Protein AF-A0A1D2VKC8-F1 (afdb_monomer)

Structure (mmCIF, N/CA/C/O backbone):
data_AF-A0A1D2VKC8-F1
#
_entry.id   AF-A0A1D2VKC8-F1
#
loop_
_atom_site.group_PDB
_atom_site.id
_atom_site.type_symbol
_atom_site.label_atom_id
_atom_site.label_alt_id
_atom_site.label_comp_id
_atom_site.label_asym_id
_atom_site.label_entity_id
_atom_site.label_seq_id
_atom_site.pdbx_PDB_ins_code
_atom_site.Cartn_x
_atom_site.Cartn_y
_atom_site.Cartn_z
_atom_site.occupancy
_atom_site.B_iso_or_equiv
_atom_site.auth_seq_id
_atom_site.auth_comp_id
_atom_site.auth_asym_id
_atom_site.auth_atom_id
_atom_site.pdbx_PDB_model_num
ATOM 1 N N . MET A 1 1 ? 23.597 13.312 -7.151 1.00 36.66 1 MET A N 1
ATOM 2 C CA . MET A 1 1 ? 23.502 13.518 -8.609 1.00 36.66 1 MET A CA 1
ATOM 3 C C . MET A 1 1 ? 22.074 13.974 -8.862 1.00 36.66 1 MET A C 1
ATOM 5 O O . MET A 1 1 ? 21.169 13.237 -8.509 1.00 36.66 1 MET A O 1
ATOM 9 N N . LEU A 1 2 ? 21.863 15.233 -9.254 1.00 31.77 2 LEU A N 1
ATOM 10 C CA . LEU A 1 2 ? 20.520 15.798 -9.439 1.00 31.77 2 LEU A CA 1
ATOM 11 C C . LEU A 1 2 ? 20.026 15.390 -10.829 1.00 31.77 2 LEU A C 1
ATOM 13 O O . LEU A 1 2 ? 20.667 15.735 -11.821 1.00 31.77 2 LEU A O 1
ATOM 17 N N . ILE A 1 3 ? 18.936 14.629 -10.892 1.00 44.38 3 ILE A N 1
ATOM 18 C CA . ILE A 1 3 ? 18.265 14.308 -12.153 1.00 44.38 3 ILE A CA 1
ATOM 19 C C . ILE A 1 3 ? 17.675 15.625 -12.681 1.00 44.38 3 ILE A C 1
ATOM 21 O O . ILE A 1 3 ? 17.039 16.345 -11.907 1.00 44.38 3 ILE A O 1
ATOM 25 N N . PRO A 1 4 ? 17.900 16.003 -13.952 1.00 38.12 4 PRO A N 1
ATOM 26 C CA . PRO A 1 4 ? 17.246 17.174 -14.514 1.00 38.12 4 PRO A CA 1
ATOM 27 C C . PRO A 1 4 ? 15.728 16.972 -14.458 1.00 38.12 4 PRO A C 1
ATOM 29 O O . PRO A 1 4 ? 15.226 15.962 -14.948 1.00 38.12 4 PRO A O 1
ATOM 32 N N . SER A 1 5 ? 15.011 17.926 -13.859 1.00 41.59 5 SER A N 1
ATOM 33 C CA . SER A 1 5 ? 13.548 17.942 -13.774 1.00 41.59 5 SER A CA 1
ATOM 34 C C . SER A 1 5 ? 12.942 17.973 -15.177 1.00 41.59 5 SER A C 1
ATOM 36 O O . SER A 1 5 ? 12.712 19.040 -15.746 1.00 41.59 5 SER A O 1
ATOM 38 N N . ARG A 1 6 ? 12.729 16.801 -15.773 1.00 48.91 6 ARG A N 1
ATOM 39 C CA . ARG A 1 6 ? 11.992 16.661 -17.023 1.00 48.91 6 ARG A CA 1
ATOM 40 C C . ARG A 1 6 ? 10.530 16.494 -16.642 1.00 48.91 6 ARG A C 1
ATOM 42 O O . ARG A 1 6 ? 10.155 15.495 -16.035 1.00 48.91 6 ARG A O 1
ATOM 49 N N . GLU A 1 7 ? 9.716 17.504 -16.932 1.00 45.97 7 GLU A N 1
ATOM 50 C CA . GLU A 1 7 ? 8.275 17.398 -16.730 1.00 45.97 7 GLU A CA 1
ATOM 51 C C . GLU A 1 7 ? 7.744 16.282 -17.640 1.00 45.97 7 GLU A C 1
ATOM 53 O O . GLU A 1 7 ? 7.730 16.423 -18.864 1.00 45.97 7 GLU A O 1
ATOM 58 N N . LEU A 1 8 ? 7.340 15.152 -17.047 1.00 52.66 8 LEU A N 1
ATOM 59 C CA . LEU A 1 8 ? 6.566 14.129 -17.746 1.00 52.66 8 LEU A CA 1
ATOM 60 C C . LEU A 1 8 ? 5.203 14.736 -18.094 1.00 52.66 8 LEU A C 1
ATOM 62 O O . LEU A 1 8 ? 4.260 14.699 -17.301 1.00 52.66 8 LEU A O 1
ATOM 66 N N . HIS A 1 9 ? 5.104 15.338 -19.276 1.00 47.00 9 HIS A N 1
ATOM 67 C CA . HIS A 1 9 ? 3.819 15.729 -19.831 1.00 47.00 9 HIS A CA 1
ATOM 68 C C . HIS A 1 9 ? 3.071 14.465 -20.268 1.00 47.00 9 HIS A C 1
ATOM 70 O O . HIS A 1 9 ? 3.617 13.690 -21.057 1.00 47.00 9 HIS A O 1
ATOM 76 N N . PRO A 1 10 ? 1.828 14.236 -19.804 1.00 46.69 10 PRO A N 1
ATOM 77 C CA . PRO A 1 10 ? 1.001 13.187 -20.375 1.00 46.69 10 PRO A CA 1
ATOM 78 C C . PRO A 1 10 ? 0.738 13.535 -21.846 1.00 46.69 10 PRO A C 1
ATOM 80 O O . PRO A 1 10 ? 0.015 14.482 -22.153 1.00 46.69 10 PRO A O 1
ATOM 83 N N . SER A 1 11 ? 1.380 12.794 -22.749 1.00 50.62 11 SER A N 1
ATOM 84 C CA . SER A 1 11 ? 1.064 12.778 -24.177 1.00 50.62 11 SER A CA 1
ATOM 85 C C . SER A 1 11 ? -0.429 12.473 -24.363 1.00 50.62 11 SER A C 1
ATOM 87 O O . SER A 1 11 ? -0.994 11.644 -23.649 1.00 50.62 11 SER A O 1
ATOM 89 N N . SER A 1 12 ? -1.079 13.143 -25.319 1.00 51.88 12 SER A N 1
ATOM 90 C CA . SER A 1 12 ? -2.505 12.966 -25.634 1.00 51.88 12 SER A CA 1
ATOM 91 C C . SER A 1 12 ? -2.854 11.575 -26.178 1.00 51.88 12 SER A C 1
ATOM 93 O O . SER A 1 12 ? -4.027 11.210 -26.173 1.00 51.88 12 SER A O 1
ATOM 95 N N . ASP A 1 13 ? -1.848 10.794 -26.576 1.00 58.72 13 ASP A N 1
ATOM 96 C CA . ASP A 1 13 ? -1.986 9.403 -27.007 1.00 58.72 13 ASP A CA 1
ATOM 97 C C . ASP A 1 13 ? -1.489 8.471 -25.892 1.00 58.72 13 ASP A C 1
ATOM 99 O O . ASP A 1 13 ? -0.348 8.006 -25.891 1.00 58.72 13 ASP A O 1
ATOM 103 N N . ASN A 1 14 ? -2.342 8.219 -24.895 1.00 62.53 14 ASN A N 1
ATOM 104 C CA . ASN A 1 14 ? -2.045 7.252 -23.836 1.00 62.53 14 ASN A CA 1
ATOM 105 C C . ASN A 1 14 ? -2.203 5.831 -24.384 1.00 62.53 14 ASN A C 1
ATOM 107 O O . ASN A 1 14 ? -3.310 5.293 -24.442 1.00 62.53 14 ASN A O 1
ATOM 111 N N . ILE A 1 15 ? -1.092 5.212 -24.774 1.00 71.12 15 ILE A N 1
ATOM 112 C CA . ILE A 1 15 ? -1.071 3.796 -25.134 1.00 71.12 15 ILE A CA 1
ATOM 113 C C . ILE A 1 15 ? -0.928 2.976 -23.843 1.00 71.12 15 ILE A C 1
ATOM 115 O O . ILE A 1 15 ? 0.135 2.945 -23.225 1.00 71.12 15 ILE A O 1
ATOM 119 N N . GLU A 1 16 ? -2.016 2.332 -23.412 1.00 80.75 16 GLU A N 1
ATOM 120 C CA . GLU A 1 16 ? -2.037 1.453 -22.236 1.00 80.75 16 GLU A CA 1
ATOM 121 C C . GLU A 1 16 ? -1.758 -0.001 -22.642 1.00 80.75 16 GLU A C 1
ATOM 123 O O . GLU A 1 16 ? -2.444 -0.570 -23.493 1.00 80.75 16 GLU A O 1
ATOM 128 N N . PHE A 1 17 ? -0.790 -0.633 -21.975 1.00 83.62 17 PHE A N 1
ATOM 129 C CA . PHE A 1 17 ? -0.499 -2.057 -22.128 1.00 83.62 17 PHE A CA 1
ATOM 130 C C . PHE A 1 17 ? -0.769 -2.800 -20.822 1.00 83.62 17 PHE A C 1
ATOM 132 O O . PHE A 1 17 ? -0.344 -2.371 -19.750 1.00 83.62 17 PHE A O 1
ATOM 139 N N . ARG A 1 18 ? -1.427 -3.959 -20.911 1.00 86.69 18 ARG A N 1
ATOM 140 C CA . ARG A 1 18 ? -1.639 -4.859 -19.771 1.00 86.69 18 ARG A CA 1
ATOM 141 C C . ARG A 1 18 ? -0.873 -6.150 -19.981 1.00 86.69 18 ARG A C 1
ATOM 143 O O . ARG A 1 18 ? -1.046 -6.822 -20.994 1.00 86.69 18 ARG A O 1
ATOM 150 N N . VAL A 1 19 ? -0.039 -6.492 -19.006 1.00 88.94 19 VAL A N 1
ATOM 151 C CA . VAL A 1 19 ? 0.816 -7.678 -19.048 1.00 88.94 19 VAL A CA 1
ATOM 152 C C . VAL A 1 19 ? 0.437 -8.591 -17.882 1.00 88.94 19 VAL A C 1
ATOM 154 O O . VAL A 1 19 ? 0.519 -8.154 -16.734 1.00 88.94 19 VAL A O 1
ATOM 157 N N . PRO A 1 20 ? 0.007 -9.840 -18.138 1.00 89.12 20 PRO A N 1
ATOM 158 C CA . PRO A 1 20 ? -0.240 -10.795 -17.069 1.00 89.12 20 PRO A CA 1
ATOM 159 C C . PRO A 1 20 ? 1.080 -11.290 -16.464 1.00 89.12 20 PRO A C 1
ATOM 161 O O . PRO A 1 20 ? 2.098 -11.399 -17.152 1.00 89.12 20 PRO A O 1
ATOM 164 N N . LEU A 1 21 ? 1.041 -11.638 -15.178 1.00 89.88 21 LEU A N 1
ATOM 165 C CA . LEU A 1 21 ? 2.145 -12.325 -14.512 1.00 89.88 21 LEU A CA 1
ATOM 166 C C . LEU A 1 21 ? 2.257 -13.769 -15.012 1.00 89.88 21 LEU A C 1
ATOM 168 O O . LEU A 1 21 ? 1.257 -14.432 -15.298 1.00 89.88 21 LEU A O 1
ATOM 172 N N . ARG A 1 22 ? 3.488 -14.269 -15.081 1.00 92.31 22 ARG A N 1
ATOM 173 C CA . ARG A 1 22 ? 3.792 -15.684 -15.302 1.00 92.31 22 ARG A CA 1
ATOM 174 C C . ARG A 1 22 ? 3.669 -16.468 -13.994 1.00 92.31 22 ARG A C 1
ATOM 176 O O . ARG A 1 22 ? 3.593 -15.897 -12.908 1.00 92.31 22 ARG A O 1
ATOM 183 N N . HIS A 1 23 ? 3.681 -17.798 -14.094 1.00 92.50 23 HIS A N 1
ATOM 184 C CA . HIS A 1 23 ? 3.580 -18.688 -12.930 1.00 92.50 23 HIS A CA 1
ATOM 185 C C . HIS A 1 23 ? 4.733 -18.538 -11.927 1.00 92.50 23 HIS A C 1
ATOM 187 O O . HIS A 1 23 ? 4.551 -18.830 -10.750 1.00 92.50 23 HIS A O 1
ATOM 193 N N . ASP A 1 24 ? 5.899 -18.075 -12.379 1.00 92.38 24 ASP A N 1
ATOM 194 C CA . ASP A 1 24 ? 7.069 -17.788 -11.542 1.00 92.38 24 ASP A CA 1
ATOM 195 C C . ASP A 1 24 ? 7.023 -16.389 -10.894 1.00 92.38 24 ASP A C 1
ATOM 197 O O . ASP A 1 24 ? 7.966 -15.994 -10.215 1.00 92.38 24 ASP A O 1
ATOM 201 N N . GLY A 1 25 ? 5.940 -15.631 -11.104 1.00 88.44 25 GLY A N 1
ATOM 202 C CA . GLY A 1 25 ? 5.781 -14.262 -10.615 1.00 88.44 25 GLY A CA 1
ATOM 203 C C . GLY A 1 25 ? 6.491 -13.205 -11.463 1.00 88.44 25 GLY A C 1
ATOM 204 O O . GLY A 1 25 ? 6.349 -12.016 -11.184 1.00 88.44 25 GLY A O 1
ATOM 205 N N . SER A 1 26 ? 7.217 -13.599 -12.513 1.00 92.50 26 SER A N 1
ATOM 206 C CA . SER A 1 26 ? 7.850 -12.652 -13.428 1.00 92.50 26 SER A CA 1
ATOM 207 C C . SER A 1 26 ? 6.844 -12.065 -14.421 1.00 92.50 26 SER A C 1
ATOM 209 O O . SER A 1 26 ? 5.801 -12.652 -14.726 1.00 92.50 26 SER A O 1
ATOM 211 N N . PHE A 1 27 ? 7.173 -10.904 -14.979 1.00 89.69 27 PHE A N 1
ATOM 212 C CA . PHE A 1 27 ? 6.472 -10.335 -16.124 1.00 89.69 27 PHE A CA 1
ATOM 213 C C . PHE A 1 27 ? 7.482 -9.880 -17.167 1.00 89.69 27 PHE A C 1
ATOM 215 O O . PHE A 1 27 ? 8.609 -9.500 -16.859 1.00 89.69 27 PHE A O 1
ATOM 222 N N . LYS A 1 28 ? 7.067 -9.935 -18.428 1.00 86.12 28 LYS A N 1
ATOM 223 C CA . LYS A 1 28 ? 7.820 -9.381 -19.546 1.00 86.12 28 LYS A CA 1
ATOM 224 C C . LYS A 1 28 ? 6.829 -8.738 -20.494 1.00 86.12 28 LYS A C 1
ATOM 226 O O . LYS A 1 28 ? 5.777 -9.317 -20.761 1.00 86.12 28 LYS A O 1
ATOM 231 N N . THR A 1 29 ? 7.160 -7.557 -20.995 1.00 78.31 29 THR A N 1
ATOM 232 C CA . THR A 1 29 ? 6.350 -6.891 -22.010 1.00 78.31 29 THR A CA 1
ATOM 233 C C . THR A 1 29 ? 6.259 -7.797 -23.239 1.00 78.31 29 THR A C 1
ATOM 235 O O . THR A 1 29 ? 7.249 -8.389 -23.670 1.00 78.31 29 THR A O 1
ATOM 238 N N . LEU A 1 30 ? 5.042 -7.982 -23.756 1.00 59.88 30 LEU A N 1
ATOM 239 C CA . LEU A 1 30 ? 4.787 -8.833 -24.927 1.00 59.88 30 LEU A CA 1
ATOM 240 C C . LEU A 1 30 ? 5.129 -8.127 -26.248 1.00 59.88 30 LEU A C 1
ATOM 242 O O . LEU A 1 30 ? 5.110 -8.760 -27.297 1.00 59.88 30 LEU A O 1
ATOM 246 N N . GLN A 1 31 ? 5.415 -6.826 -26.187 1.00 67.88 31 GLN A N 1
ATOM 247 C CA . GLN A 1 31 ? 5.756 -5.974 -27.318 1.00 67.88 31 GLN A CA 1
ATOM 248 C C . GLN A 1 31 ? 7.086 -5.276 -27.043 1.00 67.88 31 GLN A C 1
ATOM 250 O O . GLN A 1 31 ? 7.400 -4.959 -25.887 1.00 67.88 31 GLN A O 1
ATOM 255 N N . ASP A 1 32 ? 7.839 -5.041 -28.115 1.00 74.19 32 ASP A N 1
ATOM 256 C CA . ASP A 1 32 ? 9.022 -4.194 -28.093 1.00 74.19 32 ASP A CA 1
ATOM 257 C C . ASP A 1 32 ? 8.557 -2.756 -27.849 1.00 74.19 32 ASP A C 1
ATOM 259 O O . ASP A 1 32 ? 7.945 -2.121 -28.710 1.00 74.19 32 ASP A O 1
ATOM 263 N N . LEU A 1 33 ? 8.768 -2.276 -26.623 1.00 80.25 33 LEU A N 1
ATOM 264 C CA . LEU A 1 33 ? 8.493 -0.890 -26.267 1.00 80.25 33 LEU A CA 1
ATOM 265 C C . LEU A 1 33 ? 9.480 0.008 -27.016 1.00 80.25 33 LEU A C 1
ATOM 267 O O . LEU A 1 33 ? 10.680 -0.271 -27.052 1.00 80.25 33 LEU A O 1
ATOM 271 N N . SER A 1 34 ? 8.972 1.085 -27.611 1.00 84.69 34 SER A N 1
ATOM 272 C CA . SER A 1 34 ? 9.811 2.116 -28.215 1.00 84.69 34 SER A CA 1
ATOM 273 C C . SER A 1 34 ? 10.637 2.856 -27.155 1.00 84.69 34 SER A C 1
ATOM 275 O O . SER A 1 34 ? 10.385 2.763 -25.957 1.00 84.69 34 SER A O 1
ATOM 277 N N . ILE A 1 35 ? 11.627 3.626 -27.597 1.00 87.44 35 ILE A N 1
ATOM 278 C CA . ILE A 1 35 ? 12.355 4.566 -26.735 1.00 87.44 35 ILE A CA 1
ATOM 279 C C . ILE A 1 35 ? 11.360 5.588 -26.172 1.00 87.44 35 ILE A C 1
ATOM 281 O O . ILE A 1 35 ? 10.538 6.126 -26.920 1.00 87.44 35 ILE A O 1
ATOM 285 N N . GLY A 1 36 ? 11.431 5.851 -24.869 1.00 88.31 36 GLY A N 1
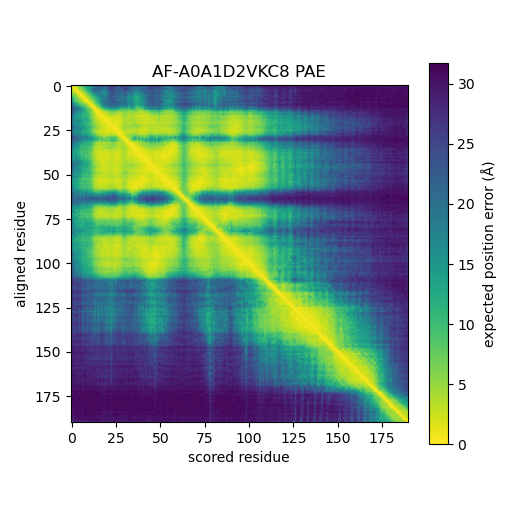ATOM 286 C CA . GLY A 1 36 ? 10.531 6.781 -24.200 1.00 88.31 36 GLY A CA 1
ATOM 287 C C . GLY A 1 36 ? 10.338 6.517 -22.712 1.00 88.31 36 GLY A C 1
ATOM 288 O O . GLY A 1 36 ? 10.991 5.664 -22.101 1.00 88.31 36 GLY A O 1
ATOM 289 N N . ASP A 1 37 ? 9.398 7.275 -22.155 1.00 88.31 37 ASP A N 1
ATOM 290 C CA . ASP A 1 37 ? 9.099 7.325 -20.732 1.00 88.31 37 ASP A CA 1
ATOM 291 C C . ASP A 1 37 ? 7.779 6.585 -20.480 1.00 88.31 37 ASP A C 1
ATOM 293 O O . ASP A 1 37 ? 6.744 6.904 -21.071 1.00 88.31 37 ASP A O 1
ATOM 297 N N . TYR A 1 38 ? 7.800 5.604 -19.582 1.00 88.25 38 TYR A N 1
ATOM 298 C CA . TYR A 1 38 ? 6.660 4.738 -19.299 1.00 88.25 38 TYR A CA 1
ATOM 299 C C . TYR A 1 38 ? 6.313 4.749 -17.816 1.00 88.25 38 TYR A C 1
ATOM 301 O O . TYR A 1 38 ? 7.188 4.671 -16.956 1.00 88.25 38 TYR A O 1
ATOM 309 N N . LEU A 1 39 ? 5.017 4.778 -17.503 1.00 89.25 39 LEU A N 1
ATOM 310 C CA . LEU A 1 39 ? 4.527 4.562 -16.145 1.00 89.25 39 LEU A CA 1
ATOM 311 C C . LEU A 1 39 ? 4.075 3.107 -15.994 1.00 89.25 39 LEU A C 1
ATOM 313 O O . LEU A 1 39 ? 3.027 2.713 -16.505 1.00 89.25 39 LEU A O 1
ATOM 317 N N . LEU A 1 40 ? 4.841 2.318 -15.247 1.00 91.12 40 LEU A N 1
ATOM 318 C CA . LEU A 1 40 ? 4.448 0.976 -14.843 1.00 91.12 40 LEU A CA 1
ATOM 319 C C . LEU A 1 40 ? 3.613 1.059 -13.564 1.00 91.12 40 LEU A C 1
ATOM 321 O O . LEU A 1 40 ? 4.079 1.566 -12.545 1.00 91.12 40 LEU A O 1
ATOM 325 N N . THR A 1 41 ? 2.392 0.525 -13.608 1.00 92.06 41 THR A N 1
ATOM 326 C CA . THR A 1 41 ? 1.534 0.372 -12.426 1.00 92.06 41 THR A CA 1
ATOM 327 C C . THR A 1 41 ? 1.272 -1.104 -12.167 1.00 92.06 41 THR A C 1
ATOM 329 O O . THR A 1 41 ? 0.783 -1.822 -13.038 1.00 92.06 41 THR A O 1
ATOM 332 N N . VAL A 1 42 ? 1.584 -1.553 -10.958 1.00 92.75 42 VAL A N 1
ATOM 333 C CA . VAL A 1 42 ? 1.445 -2.938 -10.517 1.00 92.75 42 VAL A CA 1
ATOM 334 C C . VAL A 1 42 ? 0.248 -3.011 -9.591 1.00 92.75 42 VAL A C 1
ATOM 336 O O . VAL A 1 42 ? 0.174 -2.317 -8.584 1.00 92.75 42 VAL A O 1
ATOM 339 N N . SER A 1 43 ? -0.722 -3.854 -9.920 1.00 91.88 43 SER A N 1
ATOM 340 C CA . SER A 1 43 ? -1.925 -3.985 -9.105 1.00 91.88 43 SER A CA 1
ATOM 341 C C . SER A 1 43 ? -2.368 -5.433 -9.002 1.00 91.88 43 SER A C 1
ATOM 343 O O . SER A 1 43 ? -2.117 -6.258 -9.878 1.00 91.88 43 SER A O 1
ATOM 345 N N . SER A 1 44 ? -3.008 -5.745 -7.881 1.00 93.81 44 SER A N 1
ATOM 346 C CA . SER A 1 44 ? -3.605 -7.043 -7.609 1.00 93.81 44 SER A CA 1
ATOM 347 C C . SER A 1 44 ? -4.897 -6.827 -6.845 1.00 93.81 44 SER A C 1
ATOM 349 O O . SER A 1 44 ? -4.994 -5.922 -6.011 1.00 93.81 44 SER A O 1
ATOM 351 N N . THR A 1 45 ? -5.883 -7.672 -7.124 1.00 93.75 45 THR A N 1
ATOM 352 C CA . THR A 1 45 ? -7.118 -7.720 -6.349 1.00 93.75 45 THR A CA 1
ATOM 353 C C . THR A 1 45 ? -6.871 -8.331 -4.974 1.00 93.75 45 THR A C 1
ATOM 355 O O . THR A 1 45 ? -7.495 -7.916 -4.018 1.00 93.75 45 THR A O 1
ATOM 358 N N . ASP A 1 46 ? -5.929 -9.244 -4.787 1.00 95.38 46 ASP A N 1
ATOM 359 C CA . ASP A 1 46 ? -5.833 -9.948 -3.498 1.00 95.38 46 ASP A CA 1
ATOM 360 C C . ASP A 1 46 ? -4.715 -9.411 -2.604 1.00 95.38 46 ASP A C 1
ATOM 362 O O . ASP A 1 46 ? -4.777 -9.517 -1.376 1.00 95.38 46 ASP A O 1
ATOM 366 N N . TYR A 1 47 ? -3.720 -8.765 -3.210 1.00 95.81 47 TYR A N 1
ATOM 367 C CA . TYR A 1 47 ? -2.483 -8.396 -2.540 1.00 95.81 47 TYR A CA 1
ATOM 368 C C . TYR A 1 47 ? -2.227 -6.888 -2.527 1.00 95.81 47 TYR A C 1
ATOM 370 O O . TYR A 1 47 ? -2.625 -6.147 -3.433 1.00 95.81 47 TYR A O 1
ATOM 378 N N . ASN A 1 48 ? -1.528 -6.437 -1.486 1.00 94.75 48 ASN A N 1
ATOM 379 C CA . ASN A 1 48 ? -0.908 -5.117 -1.446 1.00 94.75 48 ASN A CA 1
ATOM 380 C C . ASN A 1 48 ? 0.587 -5.258 -1.707 1.00 94.75 48 ASN A C 1
ATOM 382 O O . ASN A 1 48 ? 1.265 -6.051 -1.051 1.00 94.75 48 ASN A O 1
ATOM 386 N N . PHE A 1 49 ? 1.095 -4.447 -2.624 1.00 93.81 49 PHE A N 1
ATOM 387 C CA . PHE A 1 49 ? 2.524 -4.313 -2.872 1.00 93.81 49 PHE A CA 1
ATOM 388 C C . PHE A 1 49 ? 3.090 -3.199 -1.998 1.00 93.81 49 PHE A C 1
ATOM 390 O O . PHE A 1 49 ? 2.356 -2.294 -1.599 1.00 93.81 49 PHE A O 1
ATOM 397 N N . ASP A 1 50 ? 4.370 -3.300 -1.653 1.00 92.62 50 ASP A N 1
ATOM 398 C CA . ASP A 1 50 ? 5.050 -2.218 -0.942 1.00 92.62 50 ASP A CA 1
ATOM 399 C C . ASP A 1 50 ? 5.182 -0.995 -1.855 1.00 92.62 50 ASP A C 1
ATOM 401 O O . ASP A 1 50 ? 4.816 0.112 -1.470 1.00 92.62 50 ASP A O 1
ATOM 405 N N . LYS A 1 51 ? 5.589 -1.246 -3.107 1.00 92.31 51 LYS A N 1
ATOM 406 C CA . LYS A 1 51 ? 5.715 -0.270 -4.190 1.00 92.31 51 LYS A CA 1
ATOM 407 C C . LYS A 1 51 ? 4.911 -0.740 -5.398 1.00 92.31 51 LYS A C 1
ATOM 409 O O . LYS A 1 51 ? 5.040 -1.889 -5.822 1.00 92.31 51 LYS A O 1
ATOM 414 N N . ASP A 1 52 ? 4.067 0.132 -5.935 1.00 92.38 52 ASP A N 1
ATOM 415 C CA . ASP A 1 52 ? 3.088 -0.209 -6.972 1.00 92.38 52 ASP A CA 1
ATOM 416 C C . ASP A 1 52 ? 3.182 0.672 -8.225 1.00 92.38 52 ASP A C 1
ATOM 418 O O . ASP A 1 52 ? 2.486 0.416 -9.208 1.00 92.38 52 ASP A O 1
ATOM 422 N N . ARG A 1 53 ? 4.048 1.689 -8.227 1.00 92.19 53 ARG A N 1
ATOM 423 C CA . ARG A 1 53 ? 4.202 2.636 -9.334 1.00 92.19 53 ARG A CA 1
ATOM 424 C C . ARG A 1 53 ? 5.673 2.936 -9.591 1.00 92.19 53 ARG A C 1
ATOM 426 O O . ARG A 1 53 ? 6.404 3.344 -8.691 1.00 92.19 53 ARG A O 1
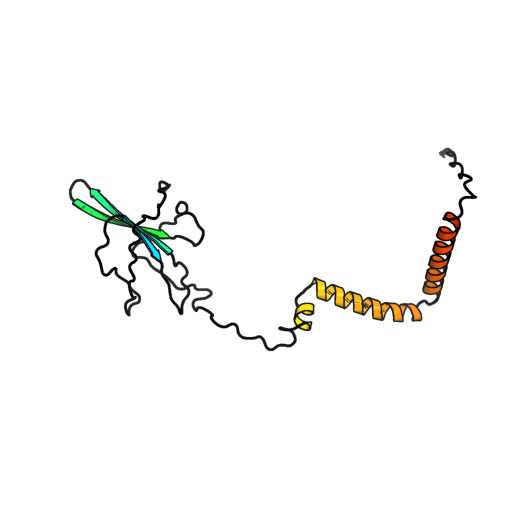ATOM 433 N N . PHE A 1 54 ? 6.078 2.771 -10.845 1.00 92.06 54 PHE A N 1
ATOM 434 C CA . PHE A 1 54 ? 7.448 2.986 -11.294 1.00 92.06 54 PHE A CA 1
ATOM 435 C C . PHE A 1 54 ? 7.464 3.786 -12.592 1.00 92.06 54 PHE A C 1
ATOM 437 O O . PHE A 1 54 ? 6.652 3.546 -13.485 1.00 92.06 54 PHE A O 1
ATOM 444 N N . VAL A 1 55 ? 8.402 4.716 -12.711 1.00 91.62 55 VAL A N 1
ATOM 445 C CA . VAL A 1 55 ? 8.725 5.384 -13.974 1.00 91.62 55 VAL A CA 1
ATOM 446 C C . VAL A 1 55 ? 9.884 4.627 -14.605 1.00 91.62 55 VAL A C 1
ATOM 448 O O . VAL A 1 55 ? 10.938 4.494 -13.992 1.00 91.62 55 VAL A O 1
ATOM 451 N N . VAL A 1 56 ? 9.684 4.107 -15.810 1.00 90.81 56 VAL A N 1
ATOM 452 C CA . VAL A 1 56 ? 10.691 3.364 -16.571 1.00 90.81 56 VAL A CA 1
ATOM 453 C C . VAL A 1 56 ? 11.089 4.198 -17.777 1.00 90.81 56 VAL A C 1
ATOM 455 O O . VAL A 1 56 ? 10.243 4.581 -18.581 1.00 90.81 56 VAL A O 1
ATOM 458 N N . LEU A 1 57 ? 12.379 4.475 -17.889 1.00 90.06 57 LEU A N 1
ATOM 459 C CA . LEU A 1 57 ? 12.978 5.283 -18.938 1.00 90.06 57 LEU A CA 1
ATOM 460 C C . LEU A 1 57 ? 13.795 4.367 -19.846 1.00 90.06 57 LEU A C 1
ATOM 462 O O . LEU A 1 57 ? 14.763 3.747 -19.404 1.00 90.06 57 LEU A O 1
ATOM 466 N N . ILE A 1 58 ? 13.387 4.270 -21.109 1.00 90.00 58 ILE A N 1
ATOM 467 C CA . ILE A 1 58 ? 14.097 3.512 -22.141 1.00 90.00 58 ILE A CA 1
ATOM 468 C C . ILE A 1 58 ? 14.795 4.526 -23.035 1.00 90.00 58 ILE A C 1
ATOM 470 O O . ILE A 1 58 ? 14.130 5.240 -23.783 1.00 90.00 58 ILE A O 1
ATOM 474 N N . ASN A 1 59 ? 16.122 4.586 -22.961 1.00 88.06 59 ASN A N 1
ATOM 475 C CA . ASN A 1 59 ? 16.937 5.517 -23.733 1.00 88.06 59 ASN A CA 1
ATOM 476 C C . ASN A 1 59 ? 17.851 4.768 -24.704 1.00 88.06 59 ASN A C 1
ATOM 478 O O . ASN A 1 59 ? 18.340 3.675 -24.420 1.00 88.06 59 ASN A O 1
ATOM 482 N N . GLU A 1 60 ? 18.132 5.391 -25.844 1.00 84.12 60 GLU A N 1
ATOM 483 C CA . GLU A 1 60 ? 19.228 4.974 -26.713 1.00 84.12 60 GLU A CA 1
ATOM 484 C C . GLU A 1 60 ? 20.488 5.726 -26.296 1.00 84.12 60 GLU A C 1
ATOM 486 O O . GLU A 1 60 ? 20.537 6.956 -26.303 1.00 84.12 60 GLU A O 1
ATOM 491 N N . THR A 1 61 ? 21.512 4.979 -25.903 1.00 73.81 61 THR A N 1
ATOM 492 C CA . THR A 1 61 ? 22.835 5.535 -25.650 1.00 73.81 61 THR A CA 1
ATOM 493 C C . THR A 1 61 ? 23.641 5.391 -26.930 1.00 73.81 61 THR A C 1
ATOM 495 O O . THR A 1 61 ? 23.962 4.278 -27.351 1.00 73.81 61 THR A O 1
ATOM 498 N N . GLN A 1 62 ? 23.955 6.523 -27.561 1.00 61.56 62 GLN A N 1
ATOM 499 C CA . GLN A 1 62 ? 24.937 6.557 -28.637 1.00 61.56 62 GLN A CA 1
ATOM 500 C C . GLN A 1 62 ? 26.325 6.521 -28.013 1.00 61.56 62 GLN A C 1
ATOM 502 O O . GLN A 1 62 ? 26.847 7.549 -27.585 1.00 61.56 62 GLN A O 1
ATOM 507 N N . ASP A 1 63 ? 26.911 5.332 -27.951 1.00 60.34 63 ASP A N 1
ATOM 508 C CA . ASP A 1 63 ? 28.346 5.209 -27.750 1.00 60.34 63 ASP A CA 1
ATOM 509 C C . ASP A 1 63 ? 29.014 5.069 -29.122 1.00 60.34 63 ASP A C 1
ATOM 511 O O . ASP A 1 63 ? 28.429 4.482 -30.035 1.00 60.34 63 ASP A O 1
ATOM 515 N N . ALA A 1 64 ? 30.221 5.617 -29.292 1.00 58.03 64 ALA A N 1
ATOM 516 C CA . ALA A 1 64 ? 30.860 5.922 -30.587 1.00 58.03 64 ALA A CA 1
ATOM 517 C C . ALA A 1 64 ? 31.075 4.734 -31.561 1.00 58.03 64 ALA A C 1
ATOM 519 O O . ALA A 1 64 ? 31.655 4.911 -32.630 1.00 58.03 64 ALA A O 1
ATOM 520 N N . SER A 1 65 ? 30.616 3.528 -31.222 1.00 62.03 65 SER A N 1
ATOM 521 C CA . SER A 1 65 ? 30.676 2.353 -32.085 1.00 62.03 65 SER A CA 1
ATOM 522 C C . SER A 1 65 ? 29.458 1.418 -32.012 1.00 62.03 65 SER A C 1
ATOM 524 O O . SER A 1 65 ? 29.449 0.475 -32.793 1.00 62.03 65 SER A O 1
ATOM 526 N N . ASN A 1 66 ? 28.457 1.624 -31.139 1.00 60.88 66 ASN A N 1
ATOM 527 C CA . ASN A 1 66 ? 27.261 0.765 -31.058 1.00 60.88 66 ASN A CA 1
ATOM 528 C C . ASN A 1 66 ? 26.060 1.503 -30.437 1.00 60.88 66 ASN A C 1
ATOM 530 O O . ASN A 1 66 ? 26.193 2.138 -29.390 1.00 60.88 66 ASN A O 1
ATOM 534 N N . ASN A 1 67 ? 24.876 1.344 -31.035 1.00 69.19 67 ASN A N 1
ATOM 535 C CA . ASN A 1 67 ? 23.612 1.783 -30.439 1.00 69.19 67 ASN A CA 1
ATOM 536 C C . ASN A 1 67 ? 23.214 0.795 -29.334 1.00 69.19 67 ASN A C 1
ATOM 538 O O . ASN A 1 67 ? 22.745 -0.307 -29.623 1.00 69.19 67 ASN A O 1
ATOM 542 N N . ASN A 1 68 ? 23.412 1.181 -28.072 1.00 80.38 68 ASN A N 1
ATOM 543 C CA . ASN A 1 68 ? 23.012 0.378 -26.917 1.00 80.38 68 ASN A CA 1
ATOM 544 C C . ASN A 1 68 ? 21.756 0.970 -26.268 1.00 80.38 68 ASN A C 1
ATOM 546 O O . ASN A 1 68 ? 21.664 2.178 -26.057 1.00 80.38 68 ASN A O 1
ATOM 550 N N . ILE A 1 69 ? 20.799 0.115 -25.909 1.00 83.94 69 ILE A N 1
ATOM 551 C CA . ILE A 1 69 ? 19.596 0.519 -25.172 1.00 83.94 69 ILE A CA 1
ATOM 552 C C . ILE A 1 69 ? 19.906 0.474 -23.675 1.00 83.94 69 ILE A C 1
ATOM 554 O O . ILE A 1 69 ? 20.345 -0.557 -23.162 1.00 83.94 69 ILE A O 1
ATOM 558 N N . THR A 1 70 ? 19.657 1.576 -22.972 1.00 88.06 70 THR A N 1
ATOM 559 C CA . THR A 1 70 ? 19.753 1.665 -21.512 1.00 88.06 70 THR A CA 1
ATOM 560 C C . THR A 1 70 ? 18.363 1.812 -20.910 1.00 88.06 70 THR A C 1
ATOM 562 O O . THR A 1 70 ? 17.528 2.573 -21.399 1.00 88.06 70 THR A O 1
ATOM 565 N N . ILE A 1 71 ? 18.104 1.043 -19.852 1.00 89.38 71 ILE A N 1
ATOM 566 C CA . ILE A 1 71 ? 16.834 1.059 -19.125 1.00 89.38 71 ILE A CA 1
ATOM 567 C C . ILE A 1 71 ? 17.135 1.503 -17.702 1.00 89.38 71 ILE A C 1
ATOM 569 O O . ILE A 1 71 ? 17.886 0.830 -16.997 1.00 89.38 71 ILE A O 1
ATOM 573 N N . THR A 1 72 ? 16.543 2.617 -17.287 1.00 91.62 72 THR A N 1
ATOM 574 C CA . THR A 1 72 ? 16.577 3.080 -15.898 1.00 91.62 72 THR A CA 1
ATOM 575 C C . THR A 1 72 ? 15.169 3.093 -15.330 1.00 91.62 72 THR A C 1
ATOM 577 O O . THR A 1 72 ? 14.188 3.289 -16.053 1.00 91.62 72 THR A O 1
ATOM 580 N N . ALA A 1 73 ? 15.048 2.829 -14.034 1.00 92.44 73 ALA A N 1
ATOM 581 C CA . ALA A 1 73 ? 13.762 2.784 -13.368 1.00 92.44 73 ALA A CA 1
ATOM 582 C C . ALA A 1 73 ? 13.793 3.594 -12.078 1.00 92.44 73 ALA A C 1
ATOM 584 O O . ALA A 1 73 ? 14.799 3.655 -11.375 1.00 92.44 73 ALA A O 1
ATOM 585 N N . TYR A 1 74 ? 12.659 4.210 -11.779 1.00 92.50 74 TYR A N 1
ATOM 586 C CA . TYR A 1 74 ? 12.485 5.049 -10.612 1.00 92.50 74 TYR A CA 1
ATOM 587 C C . TYR A 1 74 ? 11.191 4.700 -9.905 1.00 92.50 74 TYR A C 1
ATOM 589 O O . TYR A 1 74 ? 10.163 4.458 -10.537 1.00 92.50 74 TYR A O 1
ATOM 597 N N . GLU A 1 75 ? 11.231 4.706 -8.586 1.00 91.69 75 GLU A N 1
ATOM 598 C CA . GLU A 1 75 ? 10.056 4.559 -7.751 1.00 91.69 75 GLU A CA 1
ATOM 599 C C . GLU A 1 75 ? 9.261 5.870 -7.699 1.00 91.69 75 GLU A C 1
ATOM 601 O O . GLU A 1 75 ? 9.839 6.954 -7.589 1.00 91.69 75 GLU A O 1
ATOM 606 N N . ASN A 1 76 ? 7.931 5.774 -7.776 1.00 88.69 76 ASN A N 1
ATOM 607 C CA . ASN A 1 76 ? 7.040 6.927 -7.720 1.00 88.69 76 ASN A CA 1
ATOM 608 C C . ASN A 1 76 ? 5.911 6.707 -6.710 1.00 88.69 76 ASN A C 1
ATOM 610 O O . ASN A 1 76 ? 4.944 5.998 -6.985 1.00 88.69 76 ASN A O 1
ATOM 614 N N . GLU A 1 77 ? 5.995 7.356 -5.554 1.00 84.69 77 GLU A N 1
ATOM 615 C CA . GLU A 1 77 ? 4.948 7.264 -4.540 1.00 84.69 77 GLU A CA 1
ATOM 616 C C . GLU A 1 77 ? 3.675 8.026 -4.955 1.00 84.69 77 GLU A C 1
ATOM 618 O O . GLU A 1 77 ? 3.701 9.099 -5.567 1.00 84.69 77 GLU A O 1
ATOM 623 N N . LEU A 1 78 ? 2.505 7.474 -4.618 1.00 81.31 78 LEU A N 1
ATOM 624 C CA . LEU A 1 78 ? 1.225 8.106 -4.933 1.00 81.31 78 LEU A CA 1
ATOM 625 C C . LEU A 1 78 ? 1.114 9.486 -4.262 1.00 81.31 78 LEU A C 1
ATOM 627 O O . LEU A 1 78 ? 1.139 9.599 -3.042 1.00 81.31 78 LEU A O 1
ATOM 631 N N . GLY A 1 79 ? 0.925 10.531 -5.072 1.00 79.19 79 GLY A N 1
ATOM 632 C CA . GLY A 1 79 ? 0.793 11.914 -4.599 1.00 79.19 79 GLY A CA 1
ATOM 633 C C . GLY A 1 79 ? 2.097 12.716 -4.606 1.00 79.19 79 GLY A C 1
ATOM 634 O O . GLY A 1 79 ? 2.045 13.927 -4.390 1.00 79.19 79 GLY A O 1
ATOM 635 N N . HIS A 1 80 ? 3.234 12.088 -4.918 1.00 76.94 80 HIS A N 1
ATOM 636 C CA . HIS A 1 80 ? 4.498 12.786 -5.134 1.00 76.94 80 HIS A CA 1
ATOM 637 C C . HIS A 1 80 ? 4.623 13.295 -6.575 1.00 76.94 80 HIS A C 1
ATOM 639 O O . HIS A 1 80 ? 4.0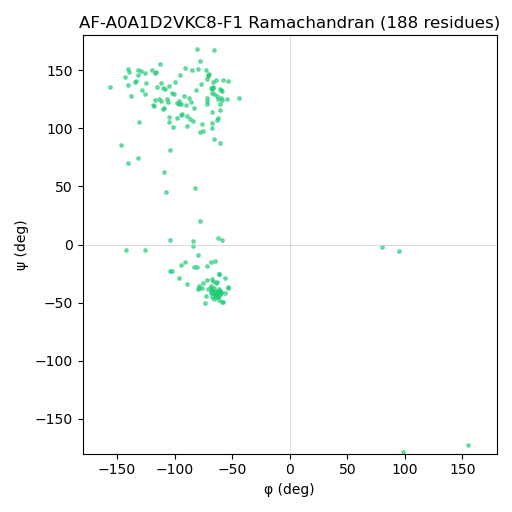39 12.753 -7.518 1.00 76.94 80 HIS A O 1
ATOM 645 N N . ARG A 1 81 ? 5.348 14.407 -6.740 1.00 71.25 81 ARG A N 1
ATOM 646 C CA . ARG A 1 81 ? 5.684 14.953 -8.060 1.00 71.25 81 ARG A CA 1
ATOM 647 C C . ARG A 1 81 ? 6.865 14.170 -8.634 1.00 71.25 81 ARG A C 1
ATOM 649 O O . ARG A 1 81 ? 7.748 13.764 -7.890 1.00 71.25 81 ARG A O 1
ATOM 656 N N . TYR A 1 82 ? 6.938 14.077 -9.959 1.00 67.81 82 TYR A N 1
ATOM 657 C CA . TYR A 1 82 ? 7.993 13.371 -10.704 1.00 67.81 82 TYR A CA 1
ATOM 658 C C . TYR A 1 82 ? 9.425 13.923 -10.533 1.00 67.81 82 TYR A C 1
ATOM 660 O O . TYR A 1 82 ? 10.340 13.456 -11.198 1.00 67.81 82 TYR A O 1
ATOM 668 N N . ASN A 1 83 ? 9.638 14.909 -9.662 1.00 68.06 83 ASN A N 1
ATOM 669 C CA . ASN A 1 83 ? 10.952 15.507 -9.428 1.00 68.06 83 ASN A CA 1
ATOM 670 C C . ASN A 1 83 ? 11.691 14.853 -8.245 1.00 68.06 83 ASN A C 1
ATOM 672 O O . ASN A 1 83 ? 12.907 14.984 -8.159 1.00 68.06 83 ASN A O 1
ATOM 676 N N . ASP A 1 84 ? 10.974 14.128 -7.377 1.00 75.06 84 ASP A N 1
ATOM 677 C CA . ASP A 1 84 ? 11.518 13.474 -6.176 1.00 75.06 84 ASP A CA 1
ATOM 678 C C . ASP A 1 84 ? 11.575 11.947 -6.362 1.00 75.06 84 ASP A C 1
ATOM 680 O O . ASP A 1 84 ? 11.135 11.170 -5.518 1.00 75.06 84 ASP A O 1
ATOM 684 N N . LEU A 1 85 ? 12.056 11.516 -7.527 1.00 81.06 85 LEU A N 1
ATOM 685 C CA . LEU A 1 85 ? 12.117 10.112 -7.917 1.00 81.06 85 LEU A CA 1
ATOM 686 C C . LEU A 1 85 ? 13.340 9.417 -7.299 1.00 81.06 85 LEU A C 1
ATOM 688 O O . LEU A 1 85 ? 14.459 9.927 -7.373 1.00 81.06 85 LEU A O 1
ATOM 692 N N . ILE A 1 86 ? 13.129 8.232 -6.721 1.00 86.00 86 ILE A N 1
ATOM 693 C CA . ILE A 1 86 ? 14.199 7.393 -6.164 1.00 86.00 86 ILE A CA 1
ATOM 694 C C . ILE A 1 86 ? 14.588 6.363 -7.221 1.00 86.00 86 ILE A C 1
ATOM 696 O O . ILE A 1 86 ? 13.741 5.595 -7.670 1.00 86.00 86 ILE A O 1
ATOM 700 N N . GLU A 1 87 ? 15.852 6.355 -7.638 1.00 90.44 87 GLU A N 1
ATOM 701 C CA . GLU A 1 87 ? 16.361 5.366 -8.594 1.00 90.44 87 GLU A CA 1
ATOM 702 C C . GLU A 1 87 ? 16.352 3.964 -7.977 1.00 90.44 87 GLU A C 1
ATOM 704 O O . GLU A 1 87 ? 16.740 3.781 -6.821 1.00 90.44 87 GLU A O 1
ATOM 709 N N . VAL A 1 88 ? 15.892 2.983 -8.752 1.00 92.38 88 VAL A N 1
ATOM 710 C CA . VAL A 1 88 ? 15.799 1.581 -8.342 1.00 92.38 88 VAL A CA 1
ATOM 711 C C . VAL A 1 88 ? 16.440 0.672 -9.381 1.00 92.38 88 VAL A C 1
ATOM 713 O O . VAL A 1 88 ? 16.411 0.947 -10.582 1.00 92.38 88 VAL A O 1
ATOM 716 N N . ASP A 1 89 ? 16.992 -0.442 -8.908 1.00 92.50 89 ASP A N 1
ATOM 717 C CA . ASP A 1 89 ? 17.655 -1.411 -9.772 1.00 92.50 89 ASP A CA 1
ATOM 718 C C . ASP A 1 89 ? 16.678 -2.049 -10.771 1.00 92.50 89 ASP A C 1
ATOM 720 O O . ASP A 1 89 ? 15.529 -2.381 -10.453 1.00 92.50 89 ASP A O 1
ATOM 724 N N . TYR A 1 90 ? 17.176 -2.268 -11.988 1.00 88.25 90 TYR A N 1
ATOM 725 C CA . TYR A 1 90 ? 16.503 -3.041 -13.025 1.00 88.25 90 TYR A CA 1
ATOM 726 C C . TYR A 1 90 ? 17.230 -4.386 -13.215 1.00 88.25 90 TYR A C 1
ATOM 728 O O . TYR A 1 90 ? 18.457 -4.391 -13.335 1.00 88.25 90 TYR A O 1
ATOM 736 N N . PRO A 1 91 ? 16.533 -5.537 -13.289 1.00 91.06 91 PRO A N 1
ATOM 737 C CA . PRO A 1 91 ? 15.079 -5.714 -13.340 1.00 91.06 91 PRO A CA 1
ATOM 738 C C . PRO A 1 91 ? 14.372 -5.400 -12.014 1.00 91.06 91 PRO A C 1
ATOM 740 O O . PRO A 1 91 ? 14.885 -5.688 -10.937 1.00 91.06 91 PRO A O 1
ATOM 743 N N . LEU A 1 92 ? 13.160 -4.847 -12.117 1.00 91.75 92 LEU A N 1
ATOM 744 C CA . LEU A 1 92 ? 12.363 -4.418 -10.966 1.00 91.75 92 LEU A CA 1
ATOM 745 C C . LEU A 1 92 ? 12.003 -5.592 -10.046 1.00 91.75 92 LEU A C 1
ATOM 747 O O . LEU A 1 92 ? 11.365 -6.556 -10.476 1.00 91.75 92 LEU A O 1
ATOM 751 N N . ASN A 1 93 ? 12.343 -5.467 -8.763 1.00 92.75 93 ASN A N 1
ATOM 752 C CA . ASN A 1 93 ? 11.947 -6.412 -7.724 1.00 92.75 93 ASN A CA 1
ATOM 753 C C . ASN A 1 93 ? 10.767 -5.857 -6.914 1.00 92.75 93 ASN A C 1
ATOM 755 O O . ASN A 1 93 ? 10.938 -5.013 -6.036 1.00 92.75 93 ASN A O 1
ATOM 759 N N . ILE A 1 94 ? 9.561 -6.338 -7.213 1.00 92.56 94 ILE A N 1
ATOM 760 C CA . ILE A 1 94 ? 8.332 -5.882 -6.560 1.00 92.56 94 ILE A CA 1
ATOM 761 C C . ILE A 1 94 ? 7.966 -6.864 -5.453 1.00 92.56 94 ILE A C 1
ATOM 763 O O . ILE A 1 94 ? 7.738 -8.048 -5.703 1.00 92.56 94 ILE A O 1
ATOM 767 N N . THR A 1 95 ? 7.868 -6.363 -4.225 1.00 94.38 95 THR A N 1
ATOM 768 C CA . THR A 1 95 ? 7.559 -7.181 -3.050 1.00 94.38 95 THR A CA 1
ATOM 769 C C . THR A 1 95 ? 6.195 -6.838 -2.459 1.00 94.38 95 THR A C 1
ATOM 771 O O . THR A 1 95 ? 5.649 -5.746 -2.646 1.00 94.38 95 THR A O 1
ATOM 774 N N . LEU A 1 96 ? 5.613 -7.808 -1.752 1.00 95.19 96 LEU A N 1
ATOM 775 C CA . LEU A 1 96 ? 4.382 -7.604 -0.997 1.00 95.19 96 LEU A CA 1
ATOM 776 C C . LEU A 1 96 ? 4.635 -6.704 0.211 1.00 95.19 96 LEU A C 1
ATOM 778 O O . LEU A 1 96 ? 5.678 -6.791 0.860 1.00 95.19 96 LEU A O 1
ATOM 782 N N . ASN A 1 97 ? 3.633 -5.905 0.567 1.00 94.62 97 ASN A N 1
ATOM 783 C CA . ASN A 1 97 ? 3.670 -5.106 1.782 1.00 94.62 97 ASN A CA 1
ATOM 784 C C . ASN A 1 97 ? 3.790 -6.034 3.002 1.00 94.62 97 ASN A C 1
ATOM 786 O O . ASN A 1 97 ? 2.872 -6.798 3.301 1.00 94.62 97 ASN A O 1
ATOM 790 N N . GLN A 1 98 ? 4.902 -5.952 3.735 1.00 94.38 98 GLN A N 1
ATOM 791 C CA . GLN A 1 98 ? 5.184 -6.862 4.852 1.00 94.38 98 GLN A CA 1
ATOM 792 C C . GLN A 1 98 ? 4.171 -6.739 5.997 1.00 94.38 98 GLN A C 1
ATOM 794 O O . GLN A 1 98 ? 3.867 -7.717 6.678 1.00 94.38 98 GLN A O 1
ATOM 799 N N . LYS A 1 99 ? 3.631 -5.535 6.217 1.00 94.69 99 LYS A N 1
ATOM 800 C CA . LYS A 1 99 ? 2.702 -5.257 7.316 1.00 94.69 99 LYS A CA 1
ATOM 801 C C . LYS A 1 99 ? 1.282 -5.713 6.993 1.00 94.69 99 LYS A C 1
ATOM 803 O O . LYS A 1 99 ? 0.577 -6.183 7.881 1.00 94.69 99 LYS A O 1
ATOM 808 N N . ASN A 1 100 ? 0.849 -5.547 5.745 1.00 93.38 100 ASN A N 1
ATOM 809 C CA . ASN A 1 100 ? -0.502 -5.883 5.296 1.00 93.38 100 ASN A CA 1
ATOM 810 C C . ASN A 1 100 ? -0.475 -6.510 3.890 1.00 93.38 100 ASN A C 1
ATOM 812 O O . ASN A 1 100 ? -0.947 -5.873 2.945 1.00 93.38 100 ASN A O 1
ATOM 816 N N . PRO A 1 101 ? 0.032 -7.746 3.734 1.00 95.00 101 PRO A N 1
ATOM 817 C CA . PRO A 1 101 ? 0.240 -8.348 2.414 1.00 95.00 101 PRO A CA 1
ATOM 818 C C . PRO A 1 101 ? -1.069 -8.639 1.673 1.00 95.00 101 PRO A C 1
ATOM 820 O O . PRO A 1 101 ? -1.102 -8.587 0.449 1.00 95.00 101 PRO A O 1
ATOM 823 N N . LEU A 1 102 ? -2.152 -8.914 2.406 1.00 95.75 102 LEU A N 1
ATOM 824 C CA . LEU A 1 102 ? -3.478 -9.194 1.853 1.00 95.75 102 LEU A CA 1
ATOM 825 C C . LEU A 1 102 ? -4.382 -7.960 1.921 1.00 95.75 102 LEU A C 1
ATOM 827 O O . LEU A 1 102 ? -4.426 -7.263 2.943 1.00 95.75 102 LEU A O 1
ATOM 831 N N . ARG A 1 103 ? -5.165 -7.732 0.863 1.00 93.38 103 ARG A N 1
ATOM 832 C CA . ARG A 1 103 ? -6.228 -6.721 0.854 1.00 93.38 103 ARG A CA 1
ATOM 833 C C . ARG A 1 103 ? -7.392 -7.181 1.728 1.00 93.38 103 ARG A C 1
ATOM 835 O O . ARG A 1 103 ? -7.997 -8.227 1.510 1.00 93.38 103 ARG A O 1
ATOM 842 N N . LYS A 1 104 ? -7.717 -6.381 2.746 1.00 92.06 104 LYS A N 1
ATOM 843 C CA . LYS A 1 104 ? -8.865 -6.622 3.627 1.00 92.06 104 LYS A CA 1
ATOM 844 C C . LYS A 1 104 ? -10.098 -5.951 3.034 1.00 92.06 104 LYS A C 1
ATOM 846 O O . LYS A 1 104 ? -10.265 -4.744 3.160 1.00 92.06 104 LYS A O 1
ATOM 851 N N . TYR A 1 105 ? -10.954 -6.747 2.405 1.00 93.06 105 TYR A N 1
ATOM 852 C CA . TYR A 1 105 ? -12.226 -6.282 1.838 1.00 93.06 105 TYR A CA 1
ATOM 853 C C . TYR A 1 105 ? -13.363 -6.197 2.848 1.00 93.06 105 TYR A C 1
ATOM 855 O O . TYR A 1 105 ? -14.356 -5.509 2.623 1.00 93.06 105 TYR A O 1
ATOM 863 N N . TYR A 1 106 ? -13.218 -6.904 3.963 1.00 89.50 106 TYR A N 1
ATOM 864 C CA . TYR A 1 106 ? -14.245 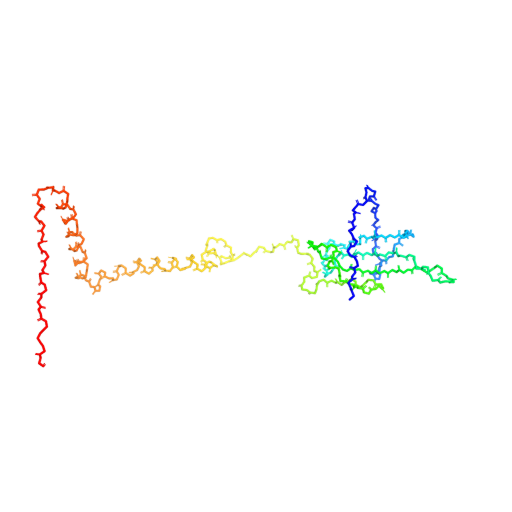-7.017 4.979 1.00 89.50 106 TYR A CA 1
ATOM 865 C C . TYR A 1 106 ? -13.644 -6.669 6.328 1.00 89.50 106 TYR A C 1
ATOM 867 O O . TYR A 1 106 ? -12.582 -7.172 6.701 1.00 89.50 106 TYR A O 1
ATOM 875 N N . GLU A 1 107 ? -14.351 -5.829 7.070 1.00 85.25 107 GLU A N 1
ATOM 876 C CA . GLU A 1 107 ? -14.043 -5.568 8.463 1.00 85.25 107 GLU A CA 1
ATOM 877 C C . GLU A 1 107 ? -14.930 -6.467 9.334 1.00 85.25 107 GLU A C 1
ATOM 879 O O . GLU A 1 107 ? -16.162 -6.451 9.189 1.00 85.25 107 GLU A O 1
ATOM 884 N N . PRO A 1 108 ? -14.349 -7.296 10.220 1.00 81.44 108 PRO A N 1
ATOM 885 C CA . PRO A 1 108 ? -15.150 -8.081 11.140 1.00 81.44 108 PRO A CA 1
ATOM 886 C C . PRO A 1 108 ? -15.914 -7.134 12.069 1.00 81.44 108 PRO A C 1
ATOM 888 O O . PRO A 1 108 ? -15.338 -6.266 12.721 1.00 81.44 108 PRO A O 1
ATOM 891 N N . LYS A 1 109 ? -17.234 -7.314 12.168 1.00 78.81 109 LYS A N 1
ATOM 892 C CA . LYS A 1 109 ? -18.037 -6.574 13.146 1.00 78.81 109 LYS A CA 1
ATOM 893 C C . LYS A 1 109 ? -17.658 -7.037 14.554 1.00 78.81 109 LYS A C 1
ATOM 895 O O . LYS A 1 109 ? -17.962 -8.170 14.927 1.00 78.81 109 LYS A O 1
ATOM 900 N N . ASN A 1 110 ? -17.059 -6.156 15.352 1.00 69.38 110 ASN A N 1
ATOM 901 C CA . ASN A 1 110 ? -16.829 -6.412 16.773 1.00 69.38 110 ASN A CA 1
ATOM 902 C C . ASN A 1 110 ? -18.178 -6.448 17.510 1.00 69.38 110 ASN A C 1
ATOM 904 O O . ASN A 1 110 ? -18.764 -5.410 17.806 1.00 69.38 110 ASN A O 1
ATOM 908 N N . LYS A 1 111 ? -18.692 -7.648 17.800 1.00 66.06 111 LYS A N 1
ATOM 909 C CA . LYS A 1 111 ? -19.958 -7.857 18.529 1.00 66.06 111 LYS A CA 1
ATOM 910 C C . LYS A 1 111 ? -19.773 -7.754 20.051 1.00 66.06 111 LYS A C 1
ATOM 912 O O . LYS A 1 111 ? -20.196 -8.640 20.786 1.00 66.06 111 LYS A O 1
ATOM 917 N N . GLY A 1 112 ? -19.112 -6.704 20.531 1.00 72.25 112 GLY A N 1
ATOM 918 C CA . GLY A 1 112 ? -18.992 -6.425 21.963 1.00 72.25 112 GLY A CA 1
ATOM 919 C C . GLY A 1 112 ? -19.770 -5.172 22.356 1.00 72.25 112 GLY A C 1
ATOM 920 O O . GLY A 1 112 ? -19.714 -4.162 21.654 1.00 72.25 112 GLY A O 1
ATOM 921 N N . ILE A 1 113 ? -20.455 -5.220 23.505 1.00 68.00 113 ILE A N 1
ATOM 922 C CA . ILE A 1 113 ? -21.182 -4.077 24.105 1.00 68.00 113 ILE A CA 1
ATOM 923 C C . ILE A 1 113 ? -20.221 -2.916 24.436 1.00 68.00 113 ILE A C 1
ATOM 925 O O . ILE A 1 113 ? -20.614 -1.753 24.469 1.00 68.00 113 ILE A O 1
ATOM 929 N N . THR A 1 114 ? -18.941 -3.226 24.647 1.00 73.62 114 THR A N 1
ATOM 930 C CA . THR A 1 114 ? -17.868 -2.256 24.907 1.00 73.62 114 THR A CA 1
ATOM 931 C C . THR A 1 114 ? -17.149 -1.781 23.645 1.00 73.62 114 THR A C 1
ATOM 933 O O . THR A 1 114 ? -16.429 -0.791 23.699 1.00 73.62 114 THR A O 1
ATOM 936 N N . THR A 1 115 ? -17.324 -2.467 22.511 1.00 70.62 115 THR A N 1
ATOM 937 C CA . THR A 1 115 ? -16.628 -2.180 21.242 1.00 70.62 115 THR A CA 1
ATOM 938 C C . THR A 1 115 ? -17.519 -1.479 20.223 1.00 70.62 115 THR A C 1
ATOM 940 O O . THR A 1 115 ? -17.010 -0.812 19.328 1.00 70.62 115 THR A O 1
ATOM 943 N N . SER A 1 116 ? -18.841 -1.608 20.349 1.00 71.75 116 SER A N 1
ATOM 944 C CA . SER A 1 116 ? -19.817 -0.965 19.470 1.00 71.75 116 SER A CA 1
ATOM 945 C C . SER A 1 116 ? -21.019 -0.439 20.264 1.00 71.75 116 SER A C 1
ATOM 947 O O . SER A 1 116 ? -21.390 -1.005 21.290 1.00 71.75 116 SER A O 1
ATOM 949 N N . GLY A 1 117 ? -21.624 0.661 19.802 1.00 76.25 117 GLY A N 1
ATOM 950 C CA . GLY A 1 117 ? -22.809 1.269 20.423 1.00 76.25 117 GLY A CA 1
ATOM 951 C C . GLY A 1 117 ? -22.523 2.460 21.358 1.00 76.25 117 GLY A C 1
ATOM 952 O O . GLY A 1 117 ? -21.375 2.879 21.513 1.00 76.25 117 GLY A O 1
ATOM 953 N N . PRO A 1 118 ? -23.568 3.040 21.979 1.00 74.69 118 PRO A N 1
ATOM 954 C CA . PRO A 1 118 ? -23.454 4.279 22.757 1.00 74.69 118 PRO A CA 1
ATOM 955 C C . PRO A 1 118 ? -22.551 4.136 23.991 1.00 74.69 118 PRO A C 1
ATOM 957 O O . PRO A 1 118 ? -21.824 5.065 24.329 1.00 74.69 118 PRO A O 1
ATOM 960 N N . ILE A 1 119 ? -22.525 2.954 24.616 1.00 77.38 119 ILE A N 1
ATOM 961 C CA . ILE A 1 119 ? -21.650 2.663 25.763 1.00 77.38 119 ILE A CA 1
ATOM 962 C C . ILE A 1 119 ? -20.177 2.630 25.327 1.00 77.38 119 ILE A C 1
ATOM 964 O O . ILE A 1 119 ? -19.326 3.214 25.993 1.00 77.38 119 ILE A O 1
ATOM 968 N N . ALA A 1 120 ? -19.873 2.022 24.176 1.00 77.31 120 ALA A N 1
ATOM 969 C CA . ALA A 1 120 ? -18.525 2.023 23.607 1.00 77.31 120 ALA A CA 1
ATOM 970 C C . ALA A 1 120 ? -18.039 3.444 23.277 1.00 77.31 120 ALA A C 1
ATOM 972 O O . ALA A 1 120 ? -16.883 3.779 23.528 1.00 77.31 120 ALA A O 1
ATOM 973 N N . GLY A 1 121 ? -18.932 4.303 22.773 1.00 76.00 121 GLY A N 1
ATOM 974 C CA . GLY A 1 121 ? -18.634 5.716 22.524 1.00 76.00 121 GLY A CA 1
ATOM 975 C C . GLY A 1 121 ? -18.251 6.484 23.793 1.00 76.00 121 GLY A C 1
ATOM 976 O O 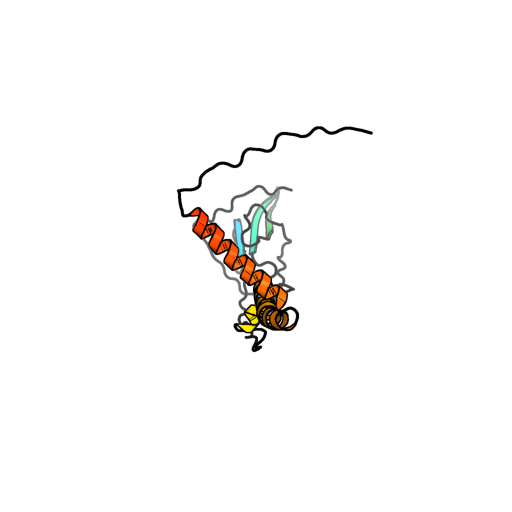. GLY A 1 121 ? -17.300 7.266 23.773 1.00 76.00 121 GLY A O 1
ATOM 977 N N . LEU A 1 122 ? -18.939 6.219 24.910 1.00 76.88 122 LEU A N 1
ATOM 978 C CA . LEU A 1 122 ? -18.613 6.807 26.215 1.00 76.88 122 LEU A CA 1
ATOM 979 C C . LEU A 1 122 ? -17.273 6.298 26.766 1.00 76.88 122 LEU A C 1
ATOM 981 O O . LEU A 1 122 ? -16.517 7.083 27.331 1.00 76.88 122 LEU A O 1
ATOM 985 N N . LEU A 1 123 ? -16.963 5.010 26.586 1.00 78.06 123 LEU A N 1
ATOM 986 C CA . LEU A 1 123 ? -15.736 4.391 27.105 1.00 78.06 123 LEU A CA 1
ATOM 987 C C . LEU A 1 123 ? -14.483 4.748 26.291 1.00 78.06 123 LEU A C 1
ATOM 989 O O . LEU A 1 123 ? -13.420 4.954 26.873 1.00 78.06 123 LEU A O 1
ATOM 993 N N . ASN A 1 124 ? -14.591 4.852 24.963 1.00 81.75 124 ASN A N 1
ATOM 994 C CA . ASN A 1 124 ? -13.450 5.188 24.102 1.00 81.75 124 ASN A CA 1
ATOM 995 C C . ASN A 1 124 ? -13.142 6.692 24.056 1.00 81.75 124 ASN A C 1
ATOM 997 O O . ASN A 1 124 ? -12.032 7.082 23.689 1.00 81.75 124 ASN A O 1
ATOM 1001 N N . SER A 1 125 ? -14.091 7.555 24.428 1.00 87.12 125 SER A N 1
ATOM 1002 C CA . SER A 1 125 ? -13.873 9.001 24.474 1.00 87.12 125 SER A CA 1
ATOM 1003 C C . SER A 1 125 ? -13.468 9.446 25.876 1.00 87.12 125 SER A C 1
ATOM 1005 O O . SER A 1 125 ? -14.288 9.479 26.791 1.00 87.12 125 SER A O 1
ATOM 1007 N N . LYS A 1 126 ? -12.208 9.880 26.037 1.00 88.25 126 LYS A N 1
ATOM 1008 C CA . LYS A 1 126 ? -11.694 10.415 27.315 1.00 88.25 126 LYS A CA 1
ATOM 1009 C C . LYS A 1 126 ? -12.566 11.549 27.864 1.00 88.25 126 LYS A C 1
ATOM 1011 O O . LYS A 1 126 ? -12.774 11.637 29.071 1.00 88.25 126 LYS A O 1
ATOM 1016 N N . LEU A 1 127 ? -13.087 12.396 26.975 1.00 89.75 127 LEU A N 1
ATOM 1017 C CA . LEU A 1 127 ? -13.923 13.535 27.347 1.00 89.75 127 LEU A CA 1
ATOM 1018 C C . LEU A 1 127 ? -15.316 13.088 27.811 1.00 89.75 127 LEU A C 1
ATOM 1020 O O . LEU A 1 127 ? -15.808 13.567 28.832 1.00 89.75 127 LEU A O 1
ATOM 1024 N N . ALA A 1 128 ? -15.935 12.152 27.088 1.00 86.06 128 ALA A N 1
ATOM 1025 C CA . ALA A 1 128 ? -17.257 11.644 27.442 1.00 86.06 128 ALA A CA 1
ATOM 1026 C C . ALA A 1 128 ? -17.221 10.832 28.745 1.00 86.06 128 ALA A C 1
ATOM 1028 O O . ALA A 1 128 ? -18.107 10.978 29.590 1.00 86.06 128 ALA A O 1
ATOM 1029 N N . LEU A 1 129 ? -16.163 10.043 28.946 1.00 88.19 129 LEU A N 1
ATOM 1030 C CA . LEU A 1 129 ? -15.911 9.332 30.194 1.00 88.19 129 LEU A CA 1
ATOM 1031 C C . LEU A 1 129 ? -15.793 10.306 31.374 1.00 88.19 129 LEU A C 1
ATOM 1033 O O . LEU A 1 129 ? -16.484 10.130 32.375 1.00 88.19 129 LEU A O 1
ATOM 1037 N N . PHE A 1 130 ? -14.978 11.360 31.240 1.00 92.75 130 PHE A N 1
ATOM 1038 C CA . PHE A 1 130 ? -14.818 12.373 32.286 1.00 92.75 130 PHE A CA 1
ATOM 1039 C C . PHE A 1 130 ? -16.155 13.032 32.642 1.00 92.75 130 PHE A C 1
ATOM 1041 O O . PHE A 1 130 ? -16.532 13.053 33.810 1.00 92.75 130 PHE A O 1
ATOM 1048 N N . GLY A 1 131 ? -16.915 13.485 31.639 1.00 92.00 131 GLY A N 1
ATOM 1049 C CA . GLY A 1 131 ? -18.228 14.095 31.865 1.00 92.00 131 GLY A CA 1
ATOM 1050 C C . GLY A 1 131 ? -19.211 13.154 32.569 1.00 92.00 131 GLY A C 1
ATOM 1051 O O . GLY A 1 131 ? -19.915 13.568 33.490 1.00 92.00 131 GLY A O 1
ATOM 1052 N N . THR A 1 132 ? -19.211 11.873 32.193 1.00 89.75 132 THR A N 1
ATOM 1053 C CA . THR A 1 132 ? -20.080 10.858 32.806 1.00 89.75 132 THR A CA 1
ATOM 1054 C C . THR A 1 132 ? -19.704 10.618 34.269 1.00 89.75 132 THR A C 1
ATOM 1056 O O . THR A 1 132 ? -20.570 10.642 35.142 1.00 89.75 132 THR A O 1
ATOM 1059 N N . VAL A 1 133 ? -18.412 10.450 34.564 1.00 91.31 133 VAL A N 1
ATOM 1060 C CA . VAL A 1 133 ? -17.919 10.235 35.933 1.00 91.31 133 VAL A CA 1
ATOM 1061 C C . VAL A 1 133 ? -18.184 11.460 36.810 1.00 91.31 133 VAL A C 1
ATOM 1063 O O . VAL A 1 133 ? -18.710 11.314 37.913 1.00 91.31 133 VAL A O 1
ATOM 1066 N N . SER A 1 134 ? -17.904 12.671 36.320 1.00 92.31 134 SER A N 1
ATOM 1067 C CA . SER A 1 134 ? -18.199 13.909 37.050 1.00 92.31 134 SER A CA 1
ATOM 1068 C C . SER A 1 134 ? -19.692 14.071 37.337 1.00 92.31 134 SER A C 1
ATOM 1070 O O . SER A 1 134 ? -20.055 14.467 38.441 1.00 92.31 134 SER A O 1
ATOM 1072 N N . SER A 1 135 ? -20.567 13.724 36.387 1.00 90.94 135 SER A N 1
ATOM 1073 C CA . SER A 1 135 ? -22.019 13.775 36.590 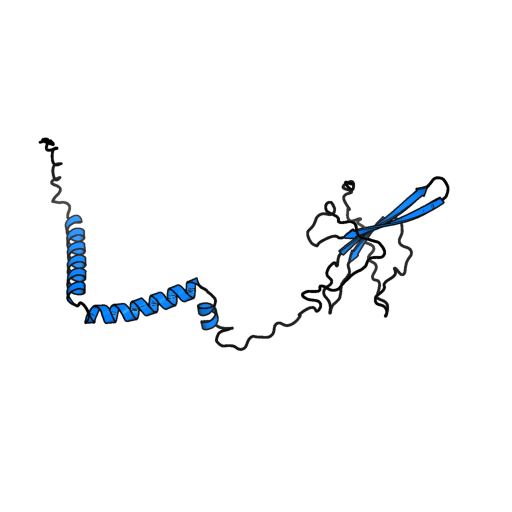1.00 90.94 135 SER A CA 1
ATOM 1074 C C . SER A 1 135 ? -22.481 12.814 37.692 1.00 90.94 135 SER A C 1
ATOM 1076 O O . SER A 1 135 ? -23.241 13.217 38.574 1.00 90.94 135 SER A O 1
ATOM 1078 N N . ILE A 1 136 ? -21.965 11.580 37.707 1.00 91.81 136 ILE A N 1
ATOM 1079 C CA . ILE A 1 136 ? -22.267 10.592 38.755 1.00 91.81 136 ILE A CA 1
ATOM 1080 C C . ILE A 1 136 ? -21.793 11.094 40.125 1.00 91.81 136 ILE A C 1
ATOM 1082 O O . ILE A 1 136 ? -22.543 11.033 41.099 1.00 91.81 136 ILE A O 1
ATOM 1086 N N . ILE A 1 137 ? -20.575 11.636 40.200 1.00 92.56 137 ILE A N 1
ATOM 1087 C CA . ILE A 1 137 ? -20.020 12.181 41.445 1.00 92.56 137 ILE A CA 1
ATOM 1088 C C . ILE A 1 137 ? -20.847 13.366 41.947 1.00 92.56 137 ILE A C 1
ATOM 1090 O O . ILE A 1 137 ? -21.086 13.451 43.145 1.00 92.56 137 ILE A O 1
ATOM 1094 N N . LEU A 1 138 ? -21.326 14.253 41.072 1.00 90.25 138 LEU A N 1
ATOM 1095 C CA . LEU A 1 138 ? -22.179 15.374 41.478 1.00 90.25 138 LEU A CA 1
ATOM 1096 C C . LEU A 1 138 ? -23.525 14.898 42.037 1.00 90.25 138 LEU A C 1
ATOM 1098 O O . LEU A 1 138 ? -23.958 15.384 43.080 1.00 90.25 138 LEU A O 1
ATOM 1102 N N . LEU A 1 139 ? -24.162 13.923 41.383 1.00 87.25 139 LEU A N 1
ATOM 1103 C CA . LEU A 1 139 ? -25.449 13.376 41.825 1.00 87.25 139 LEU A CA 1
ATOM 1104 C C . LEU A 1 139 ? -25.343 12.667 43.179 1.00 87.25 139 LEU A C 1
ATOM 1106 O O . LEU A 1 139 ? -26.205 12.829 44.043 1.00 87.25 139 LEU A O 1
ATOM 1110 N N . ILE A 1 140 ? -24.280 11.889 43.375 1.00 88.38 140 ILE A N 1
ATOM 1111 C CA . ILE A 1 140 ? -24.038 11.193 44.639 1.00 88.38 140 ILE A CA 1
ATOM 1112 C C . ILE A 1 140 ? -23.583 12.200 45.699 1.00 88.38 140 ILE A C 1
ATOM 1114 O O . ILE A 1 140 ? -24.173 12.278 46.773 1.00 88.38 140 ILE A O 1
ATOM 1118 N N . GLY A 1 141 ? -22.584 13.021 45.386 1.00 84.06 141 GLY A N 1
ATOM 1119 C CA . GLY A 1 141 ? -21.986 13.995 46.293 1.00 84.06 141 GLY A CA 1
ATOM 1120 C C . GLY A 1 141 ? -23.000 14.978 46.868 1.00 84.06 141 GLY A C 1
ATOM 1121 O O . GLY A 1 141 ? -22.992 15.203 48.074 1.00 84.06 141 GLY A O 1
ATOM 1122 N N . PHE A 1 142 ? -23.935 15.487 46.061 1.00 80.88 142 PHE A N 1
ATOM 1123 C CA . PHE A 1 142 ? -24.982 16.393 46.547 1.00 80.88 142 PHE A CA 1
ATOM 1124 C C . PHE A 1 142 ? -25.875 15.743 47.617 1.00 80.88 142 PHE A C 1
ATOM 1126 O O . PHE A 1 142 ? -26.158 16.356 48.646 1.00 80.88 142 PHE A O 1
ATOM 1133 N N . ASN A 1 143 ? -26.251 14.474 47.426 1.00 79.62 143 ASN A N 1
ATOM 1134 C CA . ASN A 1 143 ? -27.034 13.723 48.412 1.00 79.62 143 ASN A CA 1
ATOM 1135 C C . ASN A 1 143 ? -26.256 13.453 49.709 1.00 79.62 143 ASN A C 1
ATOM 1137 O O . ASN A 1 143 ? -26.857 13.383 50.782 1.00 79.62 143 ASN A O 1
ATOM 1141 N N . TYR A 1 144 ? -24.933 13.296 49.633 1.00 81.75 144 TYR A N 1
ATOM 1142 C CA . TYR A 1 144 ? -24.096 13.100 50.818 1.00 81.75 144 TYR A CA 1
ATOM 1143 C C . TYR A 1 144 ? -23.804 14.411 51.558 1.00 81.75 144 TYR A C 1
ATOM 1145 O O . TYR A 1 144 ? -23.840 14.414 52.786 1.00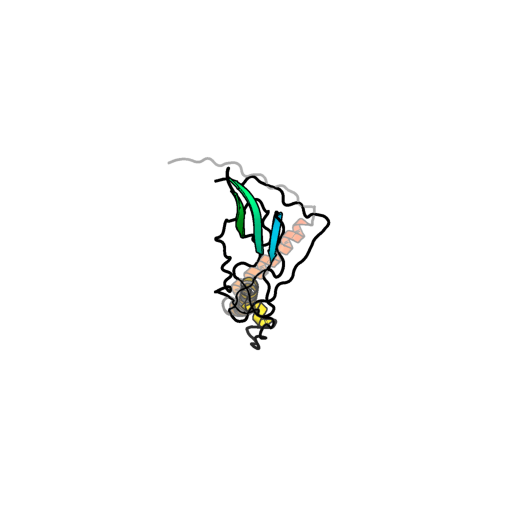 81.75 144 TYR A O 1
ATOM 1153 N N . ILE A 1 145 ? -23.597 15.528 50.852 1.00 75.62 145 ILE A N 1
ATOM 1154 C CA . ILE A 1 145 ? -23.394 16.857 51.459 1.00 75.62 145 ILE A CA 1
ATOM 1155 C C . ILE A 1 145 ? -24.608 17.252 52.308 1.00 75.62 145 ILE A C 1
ATOM 1157 O O . ILE A 1 145 ? -24.433 17.680 53.444 1.00 75.62 145 ILE A O 1
ATOM 1161 N N . GLN A 1 146 ? -25.831 16.994 51.826 1.00 66.88 146 GLN A N 1
ATOM 1162 C CA . GLN A 1 146 ? -27.061 17.218 52.603 1.00 66.88 146 GLN A CA 1
ATOM 1163 C C . GLN A 1 146 ? -27.098 16.484 53.947 1.00 66.88 146 GLN A C 1
ATOM 1165 O O . GLN A 1 146 ? -27.766 16.937 54.874 1.00 66.88 146 GLN A O 1
ATOM 1170 N N . LYS A 1 147 ? -26.418 15.339 54.050 1.00 75.25 147 LYS A N 1
ATOM 1171 C CA . LYS A 1 147 ? -26.414 14.513 55.261 1.00 75.25 147 LYS A CA 1
ATOM 1172 C C . LYS A 1 147 ? -25.214 14.771 56.166 1.00 75.25 147 LYS A C 1
ATOM 1174 O O . LYS A 1 147 ? -25.328 14.539 57.364 1.00 75.25 147 LYS A O 1
ATOM 1179 N N . LEU A 1 148 ? -24.080 15.183 55.605 1.00 72.94 148 LEU A N 1
ATOM 1180 C CA . LEU A 1 148 ? -22.829 15.356 56.344 1.00 72.94 148 LEU A CA 1
ATOM 1181 C C . LEU A 1 148 ? -22.684 16.757 56.939 1.00 72.94 148 LEU A C 1
ATOM 1183 O O . LEU A 1 148 ? -22.135 16.873 58.030 1.00 72.94 148 LEU A O 1
ATOM 1187 N N . ASP A 1 149 ? -23.189 17.791 56.261 1.00 70.88 149 ASP A N 1
ATOM 1188 C CA . ASP A 1 149 ? -23.124 19.169 56.752 1.00 70.88 149 ASP A CA 1
ATOM 1189 C C . ASP A 1 149 ? -24.375 19.968 56.328 1.00 70.88 149 ASP A C 1
ATOM 1191 O O . ASP A 1 149 ? -24.401 20.618 55.276 1.00 70.88 149 ASP A O 1
ATOM 1195 N N . PRO A 1 150 ? -25.467 19.884 57.108 1.00 70.50 150 PRO A N 1
ATOM 1196 C CA . PRO A 1 150 ? -26.706 20.592 56.804 1.00 70.50 150 PRO A CA 1
ATOM 1197 C C . PRO A 1 150 ? -26.595 22.106 57.027 1.00 70.50 150 PRO A C 1
ATOM 1199 O O . PRO A 1 150 ? -27.428 22.852 56.507 1.00 70.50 150 PRO A O 1
ATOM 1202 N N . ASP A 1 151 ? -25.603 22.565 57.792 1.00 73.56 151 ASP A N 1
ATOM 1203 C CA . ASP A 1 151 ? -25.417 23.985 58.085 1.00 73.56 151 ASP A CA 1
ATOM 1204 C C . ASP A 1 151 ? -24.749 24.699 56.906 1.00 73.56 151 ASP A C 1
ATOM 1206 O O . ASP A 1 151 ? -25.206 25.774 56.516 1.00 73.56 151 ASP A O 1
ATOM 1210 N N . PHE A 1 152 ? -23.829 24.029 56.202 1.00 72.56 152 PHE A N 1
ATOM 1211 C CA . PHE A 1 152 ? -23.280 24.513 54.930 1.00 72.56 152 PHE A CA 1
ATOM 1212 C C . PHE A 1 152 ? -24.362 24.853 53.883 1.00 72.56 152 PHE A C 1
ATOM 1214 O O . PHE A 1 152 ? -24.246 25.819 53.128 1.00 72.56 152 PHE A O 1
ATOM 1221 N N . LEU A 1 153 ? -25.458 24.087 53.834 1.00 69.62 153 LEU A N 1
ATOM 1222 C CA . LEU A 1 153 ? -26.557 24.349 52.896 1.00 69.62 153 LEU A CA 1
ATOM 1223 C C . LEU A 1 153 ? -27.430 25.537 53.299 1.00 69.62 153 LEU A C 1
ATOM 1225 O O . LEU A 1 153 ? -27.934 26.240 52.419 1.00 69.62 153 LEU A O 1
ATOM 1229 N N . LYS A 1 154 ? -27.612 25.767 54.603 1.00 74.12 154 LYS A N 1
ATOM 1230 C CA . LYS A 1 154 ? -28.317 26.956 55.098 1.00 74.12 154 LYS A CA 1
ATOM 1231 C C . LYS A 1 154 ? -27.517 28.208 54.773 1.00 74.12 154 LYS A C 1
ATOM 1233 O O . LYS A 1 154 ? -28.101 29.182 54.310 1.00 74.12 154 LYS A O 1
ATOM 1238 N N . ASP A 1 155 ? -26.198 28.150 54.927 1.00 77.56 155 ASP A N 1
ATOM 1239 C CA . ASP A 1 155 ? -25.309 29.259 54.588 1.00 77.56 155 ASP A CA 1
ATOM 1240 C C . ASP A 1 155 ? -25.352 29.570 53.087 1.00 77.56 155 ASP A C 1
ATOM 1242 O O . ASP A 1 155 ? -25.562 30.721 52.706 1.00 77.56 155 ASP A O 1
ATOM 1246 N N . LEU A 1 156 ? -25.327 28.548 52.221 1.00 74.94 156 LEU A N 1
ATOM 1247 C CA . LEU A 1 156 ? -25.516 28.740 50.778 1.00 74.94 156 LEU A CA 1
ATOM 1248 C C . LEU A 1 156 ? -26.887 29.336 50.417 1.00 74.94 156 LEU A C 1
ATOM 1250 O O . LEU A 1 156 ? -26.972 30.178 49.522 1.00 74.94 156 LEU A O 1
ATOM 1254 N N . GLN A 1 157 ? -27.969 28.916 51.080 1.00 76.88 157 GLN A N 1
ATOM 1255 C CA . GLN A 1 157 ? -29.305 29.481 50.845 1.00 76.88 157 GLN A CA 1
ATOM 1256 C C . GLN A 1 157 ? -29.405 30.936 51.312 1.00 76.88 157 GLN A C 1
ATOM 1258 O O . GLN A 1 157 ? -29.972 31.773 50.600 1.00 76.88 157 GLN A O 1
ATOM 1263 N N . ASN A 1 158 ? -28.830 31.244 52.473 1.00 77.56 158 ASN A N 1
ATOM 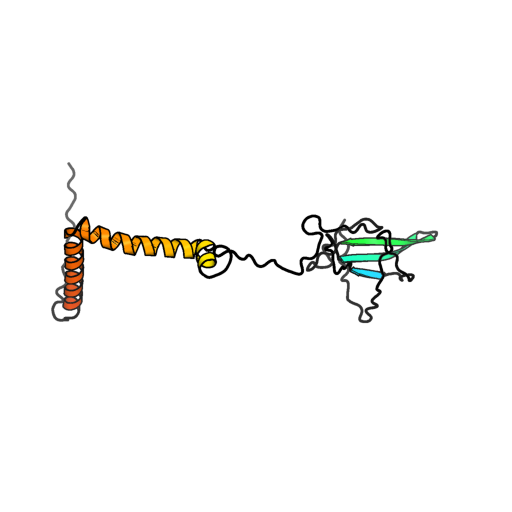1264 C CA . ASN A 1 158 ? -28.775 32.593 53.018 1.00 77.56 158 ASN A CA 1
ATOM 1265 C C . ASN A 1 158 ? -28.001 33.517 52.073 1.00 77.56 158 ASN A C 1
ATOM 1267 O O . ASN A 1 158 ? -28.525 34.563 51.688 1.00 77.56 158 ASN A O 1
ATOM 1271 N N . ASP A 1 159 ? -26.832 33.095 51.596 1.00 78.19 159 ASP A N 1
ATOM 1272 C CA . ASP A 1 159 ? -26.026 33.850 50.634 1.00 78.19 159 ASP A CA 1
ATOM 1273 C C . ASP A 1 159 ? -26.770 34.089 49.316 1.00 78.19 159 ASP A C 1
ATOM 1275 O O . ASP A 1 159 ? -26.793 35.213 48.805 1.00 78.19 159 ASP A O 1
ATOM 1279 N N . TYR A 1 160 ? -27.460 33.073 48.790 1.00 75.50 160 TYR A N 1
ATOM 1280 C CA . TYR A 1 160 ? -28.246 33.219 47.564 1.00 75.50 160 TYR A CA 1
ATOM 1281 C C . TYR A 1 160 ? -29.402 34.215 47.735 1.00 75.50 160 TYR A C 1
ATOM 1283 O O . TYR A 1 160 ? -29.661 35.038 46.853 1.00 75.50 160 TYR A O 1
ATOM 1291 N N . SER A 1 161 ? -30.085 34.176 48.881 1.00 76.06 161 SER A N 1
ATOM 1292 C CA . SER A 1 161 ? -31.182 35.095 49.193 1.00 76.06 161 SER A CA 1
ATOM 1293 C C . SER A 1 161 ? -30.694 36.537 49.392 1.00 76.06 161 SER A C 1
ATOM 1295 O O . SER A 1 161 ? -31.301 37.472 48.866 1.00 76.06 161 SER A O 1
ATOM 1297 N N . ASN A 1 162 ? -29.544 36.721 50.045 1.00 77.62 162 ASN A N 1
ATOM 1298 C CA . ASN A 1 162 ? -28.906 38.021 50.236 1.00 77.62 162 ASN A CA 1
ATOM 1299 C C . ASN A 1 162 ? -28.473 38.632 48.897 1.00 77.62 162 ASN A C 1
ATOM 1301 O O . ASN A 1 162 ? -28.716 39.813 48.648 1.00 77.62 162 ASN A O 1
ATOM 1305 N N . LEU A 1 163 ? -27.914 37.832 47.985 1.00 73.38 163 LEU A N 1
ATOM 1306 C CA . LEU A 1 163 ? -27.564 38.289 46.638 1.00 73.38 163 LEU A CA 1
ATOM 1307 C C . LEU A 1 163 ? -28.797 38.740 45.844 1.00 73.38 163 LEU A C 1
ATOM 1309 O O . LEU A 1 163 ? -28.749 39.775 45.177 1.00 73.38 163 LEU A O 1
ATOM 1313 N N . GLN A 1 164 ? -29.924 38.033 45.951 1.00 71.50 164 GLN A N 1
ATOM 1314 C CA . GLN A 1 164 ? -31.171 38.466 45.310 1.00 71.50 164 GLN A CA 1
ATOM 1315 C C . GLN A 1 164 ? -31.705 39.777 45.902 1.00 71.50 164 GLN A C 1
ATOM 1317 O O . GLN A 1 164 ? -32.177 40.633 45.151 1.00 71.50 164 GLN A O 1
ATOM 1322 N N . GLN A 1 165 ? -31.579 39.983 47.216 1.00 67.94 165 GLN A N 1
ATOM 1323 C CA . GLN A 1 165 ? -31.961 41.240 47.865 1.00 67.94 165 GLN A CA 1
ATOM 1324 C C . GLN A 1 165 ? -31.060 42.405 47.440 1.00 67.94 165 GLN A C 1
ATOM 1326 O O . GLN A 1 165 ? -31.570 43.480 47.134 1.00 67.94 165 GLN A O 1
ATOM 1331 N N . VAL A 1 166 ? -29.745 42.199 47.335 1.00 67.31 166 VAL A N 1
ATOM 1332 C CA . VAL A 1 166 ? -28.804 43.223 46.852 1.00 67.31 166 VAL A CA 1
ATOM 1333 C C . VAL A 1 166 ? -29.078 43.578 45.386 1.00 67.31 166 VAL A C 1
ATOM 1335 O O . VAL A 1 166 ? -29.077 44.755 45.021 1.00 67.31 166 VAL A O 1
ATOM 1338 N N . VAL A 1 167 ? -29.380 42.588 44.539 1.00 69.25 167 VAL A N 1
ATOM 1339 C CA . VAL A 1 167 ? -29.746 42.814 43.129 1.00 69.25 167 VAL A CA 1
ATOM 1340 C C . VAL A 1 167 ? -31.105 43.518 43.003 1.00 69.25 167 VAL A C 1
ATOM 1342 O O . VAL A 1 167 ? -31.272 44.370 42.129 1.00 69.25 167 VAL A O 1
ATOM 1345 N N . ALA A 1 168 ? -32.069 43.224 43.881 1.00 62.81 168 ALA A N 1
ATOM 1346 C CA . ALA A 1 168 ? -33.360 43.911 43.925 1.00 62.81 168 ALA A CA 1
ATOM 1347 C C . ALA A 1 168 ? -33.249 45.355 44.453 1.00 62.81 168 ALA A C 1
ATOM 1349 O O . ALA A 1 168 ? -33.893 46.254 43.913 1.00 62.81 168 ALA A O 1
ATOM 1350 N N . GLN A 1 169 ? -32.396 45.609 45.452 1.00 59.06 169 GLN A N 1
ATOM 1351 C CA . GLN A 1 169 ? -32.134 46.952 45.984 1.00 59.06 169 GLN A CA 1
ATOM 1352 C C . GLN A 1 169 ? -31.395 47.842 44.973 1.00 59.06 169 GLN A C 1
ATOM 1354 O O . GLN A 1 169 ? -31.737 49.015 44.835 1.00 59.06 169 GLN A O 1
ATOM 1359 N N . ASN A 1 170 ? -30.462 47.286 44.191 1.00 56.84 170 ASN A N 1
ATOM 1360 C CA . ASN A 1 170 ? -29.764 48.021 43.126 1.00 56.84 170 ASN A CA 1
ATOM 1361 C C . ASN A 1 170 ? -30.661 48.411 41.935 1.00 56.84 170 ASN A C 1
ATOM 1363 O O . ASN A 1 170 ? -30.280 49.266 41.138 1.00 56.84 170 ASN A O 1
ATOM 1367 N N . LYS A 1 171 ? -31.860 47.828 41.803 1.00 55.75 171 LYS A N 1
ATOM 1368 C CA . LYS A 1 171 ? -32.849 48.228 40.785 1.00 55.75 171 LYS A CA 1
ATOM 1369 C C . LYS A 1 171 ? -33.720 49.421 41.206 1.00 55.75 171 LYS A C 1
ATOM 1371 O O . LYS A 1 171 ? -34.546 49.857 40.409 1.00 55.75 171 LYS A O 1
ATOM 1376 N N . ASN A 1 172 ? -33.552 49.964 42.417 1.00 49.94 172 ASN A N 1
ATOM 1377 C CA . ASN A 1 172 ? -34.346 51.085 42.926 1.00 49.94 172 ASN A CA 1
ATOM 1378 C C . ASN A 1 172 ? -33.521 52.400 42.894 1.00 49.94 172 ASN A C 1
ATOM 1380 O O . ASN A 1 172 ? -32.629 52.584 43.722 1.00 49.94 172 ASN A O 1
ATOM 1384 N N . PRO A 1 173 ? -33.774 53.346 41.965 1.00 56.00 173 PRO A N 1
ATOM 1385 C CA . PRO A 1 173 ? -32.843 54.438 41.629 1.00 56.00 173 PRO A CA 1
ATOM 1386 C C . PRO A 1 173 ? -32.796 55.619 42.623 1.00 56.00 173 PRO A C 1
ATOM 1388 O O . PRO A 1 173 ? -32.367 56.709 42.256 1.00 56.00 173 PRO A O 1
ATOM 1391 N N . LYS A 1 174 ? -33.239 55.459 43.878 1.00 54.25 174 LYS A N 1
ATOM 1392 C CA . LYS A 1 174 ? -33.351 56.582 44.835 1.00 54.25 174 LYS A CA 1
ATOM 1393 C C . LYS A 1 174 ? -32.274 56.670 45.918 1.00 54.25 174 LYS A C 1
ATOM 1395 O O . LYS A 1 174 ? -32.354 57.580 46.734 1.00 54.25 174 LYS A O 1
ATOM 1400 N N . ASN A 1 175 ? -31.251 55.812 45.928 1.00 54.56 175 ASN A N 1
ATOM 1401 C CA . ASN A 1 175 ? -30.183 55.917 46.929 1.00 54.56 175 ASN A CA 1
ATOM 1402 C C . ASN A 1 175 ? -28.784 55.852 46.302 1.00 54.56 175 ASN A C 1
ATOM 1404 O O . ASN A 1 175 ? -28.085 54.848 46.373 1.00 54.56 175 ASN A O 1
ATOM 1408 N N . SER A 1 176 ? -28.381 56.946 45.654 1.00 51.62 176 SER A N 1
ATOM 1409 C CA . SER A 1 176 ? -27.017 57.155 45.158 1.00 51.62 176 SER A CA 1
ATOM 1410 C C . SER A 1 176 ? -26.303 58.219 45.992 1.00 51.62 176 SER A C 1
ATOM 1412 O O . SER A 1 176 ? -25.915 59.265 45.478 1.00 51.62 176 SER A O 1
ATOM 1414 N N . GLN A 1 177 ? -26.108 57.969 47.288 1.00 55.91 177 GLN A N 1
ATOM 1415 C CA . GLN A 1 177 ? -25.032 58.641 48.016 1.00 55.91 177 GLN A CA 1
ATOM 1416 C C . GLN A 1 177 ? -23.752 57.825 47.827 1.00 55.91 177 GLN A C 1
ATOM 1418 O O . GLN A 1 177 ? -23.614 56.717 48.339 1.00 55.91 177 GLN A O 1
ATOM 1423 N N . ARG A 1 178 ? -22.830 58.369 47.024 1.00 53.06 178 ARG A N 1
ATOM 1424 C CA . ARG A 1 178 ? -21.476 57.833 46.835 1.00 53.06 178 ARG A CA 1
ATOM 1425 C C . ARG A 1 178 ? -20.785 57.695 48.201 1.00 53.06 178 ARG A C 1
ATOM 1427 O O . ARG A 1 178 ? -20.652 58.713 48.881 1.00 53.06 178 ARG A O 1
ATOM 1434 N N . PRO A 1 179 ? -20.270 56.516 48.586 1.00 53.62 179 PRO A N 1
ATOM 1435 C CA . PRO A 1 179 ? -19.337 56.441 49.700 1.00 53.62 179 PRO A CA 1
ATOM 1436 C C . PRO A 1 179 ? -18.041 57.180 49.327 1.00 53.62 179 PRO A C 1
ATOM 1438 O O . PRO A 1 179 ? -17.476 56.979 48.249 1.00 53.62 179 PRO A O 1
ATOM 1441 N N . ALA A 1 180 ? -17.603 58.083 50.205 1.00 53.62 180 ALA A N 1
ATOM 1442 C CA . ALA A 1 180 ? -16.355 58.822 50.062 1.00 53.62 180 ALA A CA 1
ATOM 1443 C C . ALA A 1 180 ? -15.144 57.877 50.176 1.00 53.62 180 ALA A C 1
ATOM 1445 O O . ALA A 1 180 ? -15.133 56.972 51.010 1.00 53.62 180 ALA A O 1
ATOM 1446 N N . LEU A 1 181 ? -14.118 58.100 49.344 1.00 57.53 181 LEU A N 1
ATOM 1447 C CA . LEU A 1 181 ? -12.851 57.368 49.413 1.00 57.53 181 LEU A CA 1
ATOM 1448 C C . LEU A 1 181 ? -12.182 57.574 50.788 1.00 57.53 181 LEU A C 1
ATOM 1450 O O . LEU A 1 181 ? -12.029 58.725 51.205 1.00 57.53 181 LEU A O 1
ATOM 1454 N N . PRO A 1 182 ? -11.698 56.515 51.461 1.00 58.56 182 PRO A N 1
ATOM 1455 C CA . PRO A 1 182 ? -10.895 56.673 52.664 1.00 58.56 182 PRO A CA 1
ATOM 1456 C C . PRO A 1 182 ? -9.492 57.207 52.336 1.00 58.56 182 PRO A C 1
ATOM 1458 O O . PRO A 1 182 ? -8.726 56.637 51.555 1.00 58.56 182 PRO A O 1
ATOM 1461 N N . THR A 1 183 ? -9.167 58.330 52.969 1.00 51.81 183 THR A N 1
ATOM 1462 C CA . TH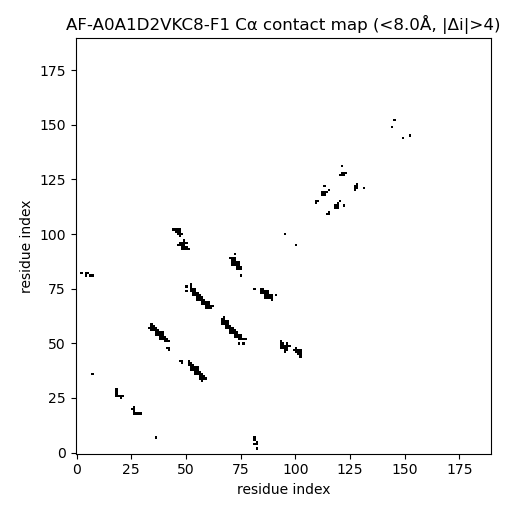R A 1 183 ? -7.889 59.043 52.922 1.00 51.81 183 THR A CA 1
ATOM 1463 C C . THR A 1 183 ? -6.774 58.239 53.608 1.00 51.81 183 THR A C 1
ATOM 1465 O O . THR A 1 183 ? -6.952 57.724 54.710 1.00 51.81 183 THR A O 1
ATOM 1468 N N . LYS A 1 184 ? -5.599 58.165 52.965 1.00 48.12 184 LYS A N 1
ATOM 1469 C CA . LYS A 1 184 ? -4.351 57.541 53.456 1.00 48.12 184 LYS A CA 1
ATOM 1470 C C . LYS A 1 184 ? -4.030 57.890 54.921 1.00 48.12 184 LYS A C 1
ATOM 1472 O O . LYS A 1 184 ? -3.822 59.061 55.237 1.00 48.12 184 LYS A O 1
ATOM 1477 N N . VAL A 1 185 ? -3.827 56.874 55.765 1.00 59.50 185 VAL A N 1
ATOM 1478 C CA . VAL A 1 185 ? -3.179 57.014 57.083 1.00 59.50 185 VAL A CA 1
ATOM 1479 C C . VAL A 1 185 ? -1.720 56.558 56.993 1.00 59.50 185 VAL A C 1
ATOM 1481 O O . VAL A 1 185 ? -1.401 55.507 56.443 1.00 59.50 185 VAL A O 1
ATOM 1484 N N . LYS A 1 186 ? -0.833 57.427 57.488 1.00 49.34 186 LYS A N 1
ATOM 1485 C CA . LYS A 1 186 ? 0.632 57.349 57.442 1.00 49.34 186 LYS A CA 1
ATOM 1486 C C . LYS A 1 186 ? 1.188 56.188 58.277 1.00 49.34 186 LYS A C 1
ATOM 1488 O O . LYS A 1 186 ? 0.852 56.044 59.447 1.00 49.34 186 LYS A O 1
ATOM 1493 N N . SER A 1 187 ? 2.139 55.466 57.684 1.00 53.97 187 SER A N 1
ATOM 1494 C CA . SER A 1 187 ? 3.115 54.611 58.367 1.00 53.97 187 SER A CA 1
ATOM 1495 C C . SER A 1 187 ? 3.946 55.440 59.358 1.00 53.97 187 SER A C 1
ATOM 1497 O O . SER A 1 187 ? 4.566 56.434 58.972 1.00 53.97 187 SER A O 1
ATOM 1499 N N . LYS A 1 188 ? 3.956 55.038 60.633 1.00 52.66 188 LYS A N 1
ATOM 1500 C CA . LYS A 1 188 ? 4.985 55.421 61.606 1.00 52.66 188 LYS A CA 1
ATOM 1501 C C . LYS A 1 188 ? 5.828 54.183 61.900 1.00 52.66 188 LYS A C 1
ATOM 1503 O O . LYS A 1 188 ? 5.309 53.189 62.396 1.00 52.66 188 LYS A O 1
ATOM 1508 N N . ARG A 1 189 ? 7.114 54.283 61.557 1.00 48.75 189 ARG A N 1
ATOM 1509 C CA . ARG A 1 189 ? 8.199 53.437 62.058 1.00 48.75 189 ARG A CA 1
ATOM 1510 C C . ARG A 1 189 ? 8.268 53.542 63.582 1.00 48.75 189 ARG A C 1
ATOM 1512 O O . ARG A 1 189 ? 8.132 54.652 64.094 1.00 48.75 189 ARG A O 1
ATOM 1519 N N . ASN A 1 190 ? 8.534 52.417 64.232 1.00 51.75 190 ASN A N 1
ATOM 1520 C CA . ASN A 1 190 ? 9.559 52.255 65.262 1.00 51.75 190 ASN A CA 1
ATOM 1521 C C . ASN A 1 190 ? 10.100 50.832 65.143 1.00 51.75 190 ASN A C 1
ATOM 1523 O O . ASN A 1 190 ? 9.266 49.929 64.905 1.00 51.75 190 ASN A O 1
#

InterPro domains:
  IPR031395 Protein Sop4 [PF17081] (37-162)

Solvent-accessible surface area (backbone atoms only — not comparable to full-atom values): 12378 Å² total; per-residue (Å²): 133,84,78,79,78,67,82,84,69,84,60,94,76,78,83,84,85,86,74,73,69,45,98,87,70,49,73,67,76,93,61,89,76,71,76,44,81,41,80,50,72,62,84,57,89,61,45,31,53,66,63,40,36,33,44,38,39,36,42,77,44,84,48,104,88,52,88,42,80,45,75,50,36,24,45,49,63,93,92,62,64,87,75,77,57,46,79,44,71,76,81,77,82,76,48,63,19,86,92,53,41,58,58,79,89,70,81,83,80,65,92,38,71,71,70,39,62,75,62,15,54,32,71,74,29,72,67,50,38,48,54,51,53,52,51,54,49,51,62,52,46,54,62,47,44,62,72,75,44,58,61,62,53,52,52,53,50,51,52,53,52,50,50,52,50,53,58,55,54,72,70,50,93,83,76,84,80,77,82,76,81,85,77,87,80,82,89,77,88,131

Organism: NCBI:txid1344418

pLDDT: mean 76.99, std 15.52, range [31.77, 95.81]

Mean predicted aligned error: 17.35 Å

Sequence (190 aa):
MLIPSRELHPSSDNIEFRVPLRHDGSFKTLQDLSIGDYLLTVSSTDYNFDKDRFVVLINETQDASNNNITITAYENELGHRYNDLIEVDYPLNITLNQKNPLRKYYEPKNKGITTSGPIAGLLNSKLALFGTVSSIILLIGFNYIQKLDPDFLKDLQNDYSNLQQVVAQNKNPKNSQRPALPTKVKSKRN

Nearest PDB structures (foldseek):
  8t8s-assembly2_B  TM=6.124E-01  e=2.547E+00  Homo sapiens
  1kpp-assembly1_A  TM=5.070E-01  e=5.334E+00  Homo sapiens
  8t2e-assembly1_F  TM=3.053E-01  e=7.942E+00  Human immunodeficiency virus 1

Radius of gyration: 39.41 Å; Cα contacts (8 Å, |Δi|>4): 154; chains: 1; bounding box: 65×78×97 Å

Secondary structure (DSSP, 8-state):
-PPP-------SS------PPPTTS----SS-PPSEEEEEE---SSB-BS--EEEEEEEEEEETTEEEEEEEEEE--TT--TTSPEEE-SS----B-SS--B----------TTTSSHHHHHHH-HHHHHHHHHHHHHHHHHHHHHHH-HHHHHHHHHHHHHHHHHHHHTT-TT---PPPPPP-PPP---

Foldseek 3Di:
DFDPPDQPDPDPDDDDDDWDADPVRDTDGPDDDDAAKDWAAADDPWFAWPAGIKIKGWDFDDDPPDTDIDIWMWTDDPPDGPRPTHTDDPPDDIGTDPVDTTDDPDDDPPPDPCCDDPNVVCVVDPVSVVVVVVVVCVVVVVVVCCVPPVPVVVVVVVVVVVVVVVVVVVVPPPDPPDDDDDDDDDDDDD